Protein AF-A0A531KIU3-F1 (afdb_monomer_lite)

Secondary structure (DSSP, 8-state):
-HHHHHHHTT----HHHHHHHHHHHHHHHHHS-SSS---------TTPPPPHHHHHHHHHHHHHHHHHHHSTTT-HHHHHHHHHHHHHHHS--EEEEEE--STT-SEEEEEEPGGGEEEEE-TTS-EEEEEEEEEEEHHHHHHHH-GGGS-HHHHHHHH-TTTTT-EEEEEEEE--HHHHHHHHHT--

Structure (mmCIF, N/CA/C/O backbone):
data_AF-A0A531KIU3-F1
#
_entry.id   AF-A0A531KIU3-F1
#
loop_
_atom_site.group_PDB
_atom_site.id
_atom_site.type_symbol
_atom_site.label_atom_id
_atom_site.label_alt_id
_atom_site.label_comp_id
_atom_site.label_asym_id
_atom_site.label_entity_id
_atom_site.label_seq_id
_atom_site.pdbx_PDB_ins_code
_atom_site.Cartn_x
_atom_site.Cartn_y
_atom_site.Cartn_z
_atom_site.occupancy
_atom_site.B_iso_or_equiv
_atom_site.auth_seq_id
_atom_site.auth_comp_id
_atom_site.auth_asym_id
_atom_site.auth_atom_id
_atom_site.pdbx_PDB_model_num
ATOM 1 N N . ALA A 1 1 ? 24.129 6.762 -11.181 1.00 46.97 1 ALA A N 1
ATOM 2 C CA . ALA A 1 1 ? 24.799 7.768 -10.335 1.00 46.97 1 ALA A CA 1
ATOM 3 C C . ALA A 1 1 ? 24.564 9.183 -10.870 1.00 46.97 1 ALA A C 1
ATOM 5 O O . ALA A 1 1 ? 23.792 9.914 -10.263 1.00 46.97 1 ALA A O 1
ATOM 6 N N . GLU A 1 2 ? 25.053 9.518 -12.068 1.00 37.53 2 GLU A N 1
ATOM 7 C CA . GLU A 1 2 ? 24.966 10.875 -12.654 1.00 37.53 2 GLU A CA 1
ATOM 8 C C . GLU A 1 2 ? 23.548 11.482 -12.734 1.00 37.53 2 GLU A C 1
ATOM 10 O O . GLU A 1 2 ? 23.328 12.657 -12.443 1.00 37.53 2 GLU A O 1
ATOM 15 N N . ARG A 1 3 ? 22.537 10.680 -13.098 1.00 48.47 3 ARG A N 1
ATOM 16 C CA . ARG A 1 3 ? 21.142 11.154 -13.198 1.00 48.47 3 ARG A CA 1
ATOM 17 C C . ARG A 1 3 ? 20.497 11.425 -11.831 1.00 48.47 3 ARG A C 1
ATOM 19 O O . ARG A 1 3 ? 19.482 12.112 -11.763 1.00 48.47 3 ARG A O 1
ATOM 26 N N . GLN A 1 4 ? 21.055 10.858 -10.764 1.00 51.34 4 GLN A N 1
ATOM 27 C CA . GLN A 1 4 ? 20.557 10.970 -9.394 1.00 51.34 4 GLN A CA 1
ATOM 28 C C . GLN A 1 4 ? 21.201 12.173 -8.687 1.00 51.34 4 GLN A C 1
ATOM 30 O O . GLN A 1 4 ? 20.478 12.957 -8.078 1.00 51.34 4 GLN A O 1
ATOM 35 N N . GLU A 1 5 ? 22.504 12.403 -8.891 1.00 50.94 5 GLU A N 1
ATOM 36 C CA . GLU A 1 5 ? 23.216 13.620 -8.452 1.00 50.94 5 GLU A CA 1
ATOM 37 C C . GLU A 1 5 ? 22.601 14.901 -9.030 1.00 50.94 5 GLU A C 1
ATOM 39 O O . GLU A 1 5 ? 22.356 15.868 -8.307 1.00 50.94 5 GLU A O 1
ATOM 44 N N . ARG A 1 6 ? 22.229 14.895 -10.318 1.00 56.16 6 ARG A N 1
ATOM 45 C CA . ARG A 1 6 ? 21.605 16.064 -10.966 1.00 56.16 6 ARG A CA 1
ATOM 46 C C . ARG A 1 6 ? 20.215 16.423 -10.415 1.00 56.16 6 ARG A C 1
ATOM 48 O O . ARG A 1 6 ? 19.767 17.547 -10.626 1.00 56.16 6 ARG A O 1
ATOM 55 N N . ARG A 1 7 ? 19.517 15.508 -9.723 1.00 58.31 7 ARG A N 1
ATOM 56 C CA . ARG A 1 7 ? 18.159 15.755 -9.188 1.00 58.31 7 ARG A CA 1
ATOM 57 C C . ARG A 1 7 ? 18.161 16.599 -7.912 1.00 58.31 7 ARG A C 1
ATOM 59 O O . ARG A 1 7 ? 17.227 17.370 -7.719 1.00 58.31 7 ARG A O 1
ATOM 66 N N . GLY A 1 8 ? 19.186 16.468 -7.068 1.00 59.66 8 GLY A N 1
ATOM 67 C CA . GLY A 1 8 ? 19.329 17.266 -5.842 1.00 59.66 8 GLY A CA 1
ATOM 68 C C . GLY A 1 8 ? 19.968 18.635 -6.080 1.00 59.66 8 GLY A C 1
ATOM 69 O O . GLY A 1 8 ? 19.617 19.603 -5.414 1.00 59.66 8 GLY A O 1
ATOM 70 N N . ALA A 1 9 ? 20.839 18.738 -7.088 1.00 65.31 9 ALA A N 1
ATOM 71 C CA . ALA A 1 9 ? 21.640 19.932 -7.370 1.00 65.31 9 ALA A CA 1
ATOM 72 C C . ALA A 1 9 ? 20.837 21.195 -7.758 1.00 65.31 9 ALA A C 1
ATOM 74 O O . ALA A 1 9 ? 21.402 22.282 -7.812 1.00 65.31 9 ALA A O 1
ATOM 75 N N . ARG A 1 10 ? 19.532 21.071 -8.044 1.00 70.81 10 ARG A N 1
ATOM 76 C CA . ARG A 1 10 ? 18.642 22.191 -8.417 1.00 70.81 10 ARG A CA 1
ATOM 77 C C . ARG A 1 10 ? 17.567 22.506 -7.372 1.00 70.81 10 ARG A C 1
ATOM 79 O O . ARG A 1 10 ? 16.614 23.222 -7.669 1.00 70.81 10 ARG A O 1
ATOM 86 N N . VAL A 1 11 ? 17.679 21.962 -6.160 1.00 76.12 11 VAL A N 1
ATOM 87 C CA . VAL A 1 11 ? 16.769 22.301 -5.058 1.00 76.12 11 VAL A CA 1
ATOM 88 C C . VAL A 1 11 ? 17.351 23.489 -4.296 1.00 76.12 11 VAL A C 1
ATOM 90 O O . VAL A 1 11 ? 18.157 23.321 -3.390 1.00 76.12 11 VAL A O 1
ATOM 93 N N . TYR A 1 12 ? 16.946 24.700 -4.679 1.00 81.00 12 TYR A N 1
ATOM 94 C CA . TYR A 1 12 ? 17.440 25.943 -4.067 1.00 81.00 12 TYR A CA 1
ATOM 95 C C . TYR A 1 12 ? 16.709 26.320 -2.767 1.00 81.00 12 TYR A C 1
ATOM 97 O O . TYR A 1 12 ? 17.237 27.077 -1.959 1.00 81.00 12 TYR A O 1
ATOM 105 N N . ALA A 1 13 ? 15.506 25.781 -2.543 1.00 82.25 13 ALA A N 1
ATOM 106 C CA . ALA A 1 13 ? 14.722 25.988 -1.328 1.00 82.25 13 ALA A CA 1
ATOM 107 C C 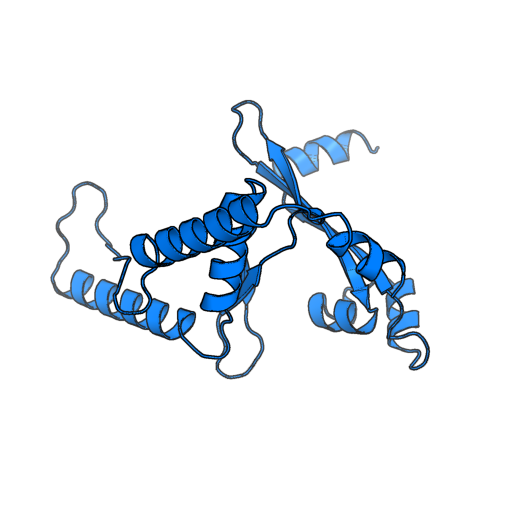. ALA A 1 13 ? 14.024 24.688 -0.909 1.00 82.25 13 ALA A C 1
ATOM 109 O O . ALA A 1 13 ? 13.452 23.982 -1.740 1.00 82.25 13 ALA A O 1
ATOM 110 N N . ASN A 1 14 ? 14.046 24.383 0.392 1.00 87.31 14 ASN A N 1
ATOM 111 C CA . ASN A 1 14 ? 13.491 23.137 0.934 1.00 87.31 14 ASN A CA 1
ATOM 112 C C . ASN A 1 14 ? 12.137 23.317 1.647 1.00 87.31 14 ASN A C 1
ATOM 114 O O . ASN A 1 14 ? 11.536 22.340 2.090 1.00 87.31 14 ASN A O 1
ATOM 118 N N . THR A 1 15 ? 11.632 24.550 1.751 1.00 90.25 15 THR A N 1
ATOM 119 C CA . THR A 1 15 ? 10.414 24.888 2.508 1.00 90.25 15 THR A CA 1
ATOM 120 C C . THR A 1 15 ? 9.206 24.061 2.072 1.00 90.25 15 THR A C 1
ATOM 122 O O . THR A 1 15 ? 8.488 23.539 2.920 1.00 90.25 15 THR A O 1
ATOM 125 N N . ILE A 1 16 ? 9.021 23.873 0.761 1.00 87.62 16 ILE A N 1
ATOM 126 C CA . ILE A 1 16 ? 7.892 23.112 0.202 1.00 87.62 16 ILE A CA 1
ATOM 127 C C . ILE A 1 16 ? 7.979 21.630 0.583 1.00 87.62 16 ILE A C 1
ATOM 129 O O . ILE A 1 16 ? 6.982 21.047 0.998 1.00 87.62 16 ILE A O 1
ATOM 133 N N . ASN A 1 17 ? 9.165 21.016 0.501 1.00 87.50 17 ASN A N 1
ATOM 134 C CA . ASN A 1 17 ? 9.330 19.613 0.892 1.00 87.50 17 ASN A CA 1
ATOM 135 C C . ASN A 1 17 ? 9.089 19.430 2.396 1.00 87.50 17 ASN A C 1
ATOM 137 O O . ASN A 1 17 ? 8.420 18.483 2.802 1.00 87.50 17 ASN A O 1
ATOM 141 N N . SER A 1 18 ? 9.598 20.349 3.222 1.00 91.19 18 SER A N 1
ATOM 142 C CA . SER A 1 18 ? 9.370 20.331 4.669 1.00 91.19 18 SER A CA 1
ATOM 143 C C . SER A 1 18 ? 7.889 2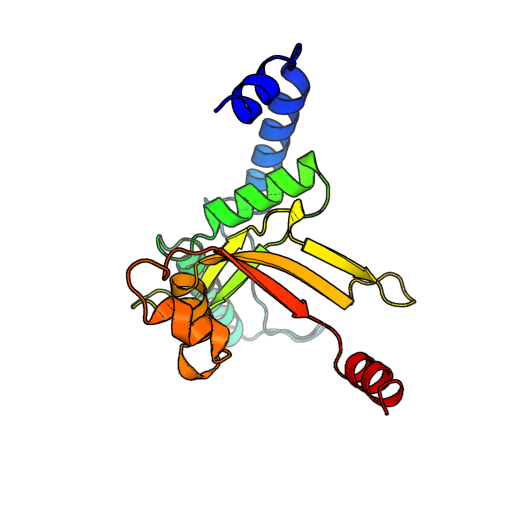0.496 5.014 1.00 91.19 18 SER A C 1
ATOM 145 O O . SER A 1 18 ? 7.378 19.761 5.857 1.00 91.19 18 SER A O 1
ATOM 147 N N . ALA A 1 19 ? 7.185 21.416 4.350 1.00 93.88 19 ALA A N 1
ATOM 148 C CA . ALA A 1 19 ? 5.749 21.615 4.532 1.00 93.88 19 ALA A CA 1
ATOM 149 C C . ALA A 1 19 ? 4.946 20.377 4.104 1.00 93.88 19 ALA A C 1
ATOM 151 O O . ALA A 1 19 ? 4.092 19.922 4.858 1.00 93.88 19 ALA A O 1
ATOM 152 N N . ALA A 1 20 ? 5.269 19.782 2.951 1.00 92.38 20 ALA A N 1
ATOM 153 C CA . ALA A 1 20 ? 4.616 18.568 2.463 1.00 92.38 20 ALA A CA 1
ATOM 154 C C . ALA A 1 20 ? 4.805 17.379 3.420 1.00 92.38 20 ALA A C 1
ATOM 156 O O . ALA A 1 20 ? 3.848 16.671 3.721 1.00 92.38 20 ALA A O 1
ATOM 157 N N . ASN A 1 21 ? 6.018 17.185 3.949 1.00 92.50 21 ASN A N 1
ATOM 158 C CA . ASN A 1 21 ? 6.289 16.125 4.923 1.00 92.50 21 ASN A CA 1
ATOM 159 C C . ASN A 1 21 ? 5.526 16.343 6.237 1.00 92.50 21 ASN A C 1
ATOM 161 O O . ASN A 1 21 ? 4.972 15.391 6.781 1.00 92.50 21 ASN A O 1
ATOM 165 N N . ARG A 1 22 ? 5.460 17.588 6.729 1.00 94.75 22 ARG A N 1
ATOM 166 C CA . ARG A 1 22 ? 4.683 17.937 7.930 1.00 94.75 22 ARG A CA 1
ATOM 167 C C . ARG A 1 22 ? 3.188 17.724 7.721 1.00 94.75 22 ARG A C 1
ATOM 169 O O . ARG A 1 22 ? 2.543 17.163 8.596 1.00 94.75 22 ARG A O 1
ATOM 176 N N . LEU A 1 23 ? 2.654 18.123 6.567 1.00 95.38 23 LEU A N 1
ATOM 177 C CA . LEU A 1 23 ? 1.248 17.908 6.235 1.00 95.38 23 LEU A CA 1
ATOM 178 C C . LEU A 1 23 ? 0.922 16.413 6.150 1.00 95.38 23 LEU A C 1
ATOM 180 O O . LEU A 1 23 ? -0.061 15.980 6.737 1.00 95.38 23 LEU A O 1
ATOM 184 N N . ALA A 1 24 ? 1.763 15.614 5.486 1.00 94.75 24 ALA A N 1
ATOM 185 C CA . ALA A 1 24 ? 1.566 14.167 5.403 1.00 94.75 24 ALA A CA 1
ATOM 186 C C . ALA A 1 24 ? 1.588 13.492 6.788 1.00 94.75 24 ALA A C 1
ATOM 188 O O . ALA A 1 24 ? 0.734 12.654 7.060 1.00 94.75 24 ALA A O 1
ATOM 189 N N . ALA A 1 25 ? 2.513 13.889 7.669 1.00 93.50 25 ALA A N 1
ATOM 190 C CA . ALA A 1 25 ? 2.564 13.396 9.048 1.00 93.50 25 ALA A CA 1
ATOM 191 C C . ALA A 1 25 ? 1.336 13.833 9.868 1.00 93.50 25 ALA A C 1
ATOM 193 O O . ALA A 1 25 ? 0.779 13.038 10.621 1.00 93.50 25 ALA A O 1
ATOM 194 N N . GLY A 1 26 ? 0.872 15.073 9.682 1.00 95.06 26 GLY A N 1
ATOM 195 C CA . GLY A 1 26 ? -0.362 15.565 10.296 1.00 95.06 26 GLY A CA 1
ATOM 196 C C . GLY A 1 26 ? -1.586 14.756 9.859 1.00 95.06 26 GLY A C 1
ATOM 197 O O . GLY A 1 26 ? -2.353 14.305 10.703 1.00 95.06 26 GLY A O 1
ATOM 198 N N . LEU A 1 27 ? -1.732 14.497 8.555 1.00 94.56 27 LEU A N 1
ATOM 199 C CA . LEU A 1 27 ? -2.814 13.664 8.018 1.00 94.56 27 LEU A CA 1
ATOM 200 C C . LEU A 1 27 ? -2.779 12.238 8.572 1.00 94.56 27 LEU A C 1
ATOM 202 O O . LEU A 1 27 ? -3.827 11.706 8.924 1.00 94.56 27 LEU A O 1
ATOM 206 N N . GLU A 1 28 ? -1.596 11.630 8.680 1.00 93.00 28 GLU A N 1
ATOM 207 C CA . GLU A 1 28 ? -1.449 10.309 9.298 1.00 93.00 28 GLU A CA 1
ATOM 208 C C . GLU A 1 28 ? -1.953 10.322 10.743 1.00 93.00 28 GLU A C 1
ATOM 210 O O . GLU A 1 28 ? -2.791 9.498 11.097 1.00 93.00 28 GLU A O 1
ATOM 215 N N . SER A 1 29 ? -1.511 11.296 11.546 1.00 93.06 29 SER A N 1
ATOM 216 C CA . SER A 1 29 ? -1.910 11.398 12.954 1.00 93.06 29 SER A CA 1
ATOM 217 C C . SER A 1 29 ? -3.409 11.633 13.159 1.00 93.06 29 SER A C 1
ATOM 219 O O . SER A 1 29 ? -3.945 11.229 14.182 1.00 93.06 29 SER A O 1
ATOM 221 N N . LEU A 1 30 ? -4.084 12.266 12.193 1.00 93.12 30 LEU A N 1
ATOM 222 C CA . LEU A 1 30 ? -5.508 12.593 12.282 1.00 93.12 30 LEU A CA 1
ATOM 223 C C . LEU A 1 30 ? -6.417 11.488 11.738 1.00 93.12 30 LEU A C 1
ATOM 225 O O . LEU A 1 30 ? -7.488 11.259 12.285 1.00 93.12 30 LEU A O 1
ATOM 229 N N . ILE A 1 31 ? -6.028 10.839 10.638 1.00 91.38 31 ILE A N 1
ATOM 230 C CA . ILE A 1 31 ? -6.899 9.896 9.919 1.00 91.38 31 ILE A CA 1
ATOM 231 C C . ILE A 1 31 ? -6.617 8.455 10.350 1.00 91.38 31 ILE A C 1
ATOM 233 O O . ILE A 1 31 ? -7.532 7.642 10.436 1.00 91.38 31 ILE A O 1
ATOM 237 N N . ILE A 1 32 ? -5.344 8.120 10.576 1.00 92.81 32 ILE A N 1
ATOM 238 C CA . ILE A 1 32 ? -4.887 6.747 10.822 1.00 92.81 32 ILE A CA 1
ATOM 239 C C . ILE A 1 32 ? -3.883 6.754 11.993 1.00 92.81 32 ILE A C 1
ATOM 241 O O . ILE A 1 32 ? -2.736 6.326 11.824 1.00 92.81 32 ILE A O 1
ATOM 245 N N . PRO A 1 33 ? -4.270 7.271 13.181 1.00 91.56 33 PRO A N 1
ATOM 246 C CA . PRO A 1 33 ? -3.406 7.250 14.353 1.00 91.56 33 PRO A CA 1
ATOM 247 C C . PRO A 1 33 ? -3.020 5.811 14.710 1.00 91.56 33 PRO A C 1
ATOM 249 O O . PRO A 1 33 ? -3.843 4.896 14.697 1.00 91.56 33 PRO A O 1
ATOM 252 N N . GLN A 1 34 ? -1.749 5.602 15.052 1.00 87.25 34 GLN A N 1
ATOM 253 C CA . GLN A 1 34 ? -1.247 4.272 15.418 1.00 87.25 34 GLN A CA 1
ATOM 254 C C . GLN A 1 34 ? -1.578 3.896 16.870 1.00 87.25 34 GLN A C 1
ATOM 256 O O . GLN A 1 34 ? -1.561 2.719 17.216 1.00 87.25 34 GLN A O 1
ATOM 261 N N . SER A 1 35 ? -1.875 4.885 17.718 1.00 87.06 35 SER A N 1
ATOM 262 C CA . SER A 1 35 ? -2.190 4.703 19.139 1.00 87.06 35 SER A CA 1
ATOM 263 C C . SER A 1 35 ? -3.644 4.318 19.409 1.00 87.06 35 SER A C 1
ATOM 265 O O . SER A 1 35 ? -3.954 3.888 20.516 1.00 87.06 35 SER A O 1
ATOM 267 N N . GLU A 1 36 ? -4.538 4.485 18.433 1.00 90.75 36 GLU A N 1
ATOM 268 C CA . GLU A 1 36 ? -5.985 4.387 18.632 1.00 90.75 36 GLU A CA 1
ATOM 269 C C . GLU A 1 36 ? -6.668 3.566 17.534 1.00 90.75 36 GLU A C 1
ATOM 271 O O . GLU A 1 36 ? -6.162 3.404 16.418 1.00 90.75 36 GLU A O 1
ATOM 276 N N . LYS A 1 37 ? -7.862 3.052 17.852 1.00 92.88 37 LYS A N 1
ATOM 277 C CA . LYS A 1 37 ? -8.717 2.360 16.885 1.00 92.88 37 LYS A CA 1
ATOM 278 C C . LYS A 1 37 ? -9.552 3.392 16.127 1.00 92.88 37 LYS A C 1
ATOM 280 O O . LYS A 1 37 ? -10.574 3.855 16.612 1.00 92.88 37 LYS A O 1
ATOM 285 N N . TRP A 1 38 ? -9.099 3.743 14.929 1.00 92.88 38 TRP A N 1
ATOM 286 C CA . TRP A 1 38 ? -9.677 4.785 14.070 1.00 92.88 38 TRP A CA 1
ATOM 287 C C . TRP A 1 38 ? -10.861 4.341 13.192 1.00 92.88 38 TRP A C 1
ATOM 289 O O . TRP A 1 38 ? -11.407 5.151 12.447 1.00 92.88 38 TRP A O 1
ATOM 299 N N . HIS A 1 39 ? -11.274 3.071 13.248 1.00 93.75 39 HIS A N 1
ATOM 300 C CA . HIS A 1 39 ? -12.497 2.596 12.590 1.00 93.75 39 HIS A CA 1
ATOM 301 C C . HIS A 1 39 ? -13.272 1.637 13.492 1.00 93.75 39 HIS A C 1
ATOM 303 O O . HIS A 1 39 ? -12.693 0.983 14.364 1.00 93.75 39 HIS A O 1
ATOM 309 N N . GLY A 1 40 ? -14.582 1.573 13.264 1.00 92.31 40 GLY A N 1
ATOM 310 C CA . GLY A 1 40 ? -15.499 0.613 13.866 1.00 92.31 40 GLY A CA 1
ATOM 311 C C . GLY A 1 40 ? -16.212 -0.192 12.785 1.00 92.31 40 GLY A C 1
ATOM 312 O O . GLY A 1 40 ? -16.252 0.212 11.621 1.00 92.31 40 GLY A O 1
ATOM 313 N N . LEU A 1 41 ? -16.758 -1.334 13.183 1.00 92.19 41 LEU A N 1
ATOM 314 C CA . LEU A 1 41 ? -17.625 -2.157 12.350 1.00 92.19 41 LEU A CA 1
ATOM 315 C C . LEU A 1 41 ? -19.013 -2.160 12.977 1.00 92.19 41 LEU A C 1
ATOM 317 O O . LEU A 1 41 ? -19.131 -2.088 14.196 1.00 92.19 41 LEU A O 1
ATOM 321 N N . SER A 1 42 ? -20.032 -2.234 12.135 1.00 89.25 42 SER A N 1
ATOM 322 C CA . SER A 1 42 ? -21.418 -2.403 12.550 1.00 89.25 42 SER A CA 1
ATOM 323 C C . SER A 1 42 ? -22.069 -3.389 11.589 1.00 89.25 42 SER A C 1
ATOM 325 O O . SER A 1 42 ? -21.795 -3.382 10.384 1.00 89.25 42 SER A O 1
ATOM 327 N N . THR A 1 43 ? -22.859 -4.282 12.157 1.00 84.50 43 THR A N 1
ATOM 328 C CA . THR A 1 43 ? -23.736 -5.233 11.479 1.00 84.50 43 THR A CA 1
ATOM 329 C C . THR A 1 43 ? -25.100 -4.625 11.160 1.00 84.50 43 THR A C 1
ATOM 331 O O . THR A 1 43 ? -25.803 -5.153 10.299 1.00 84.50 43 THR A O 1
ATOM 334 N N . ALA A 1 44 ? -25.443 -3.489 11.778 1.00 78.19 44 ALA A N 1
ATOM 335 C CA . ALA A 1 44 ? -26.692 -2.795 11.518 1.00 78.19 44 ALA A CA 1
ATOM 336 C C . ALA A 1 44 ? -26.799 -2.353 10.054 1.00 78.19 44 ALA A C 1
ATOM 338 O O . ALA A 1 44 ? -25.948 -1.633 9.515 1.00 78.19 44 ALA A O 1
ATOM 339 N N . ALA A 1 45 ? -27.916 -2.710 9.421 1.00 76.56 45 ALA A N 1
ATOM 340 C CA . ALA A 1 45 ? -28.433 -1.918 8.318 1.00 76.56 45 ALA A CA 1
ATOM 341 C C . ALA A 1 45 ? -28.940 -0.568 8.860 1.00 76.56 45 ALA A C 1
ATOM 343 O O . ALA A 1 45 ? -29.122 -0.400 10.060 1.00 76.56 45 ALA A O 1
ATOM 344 N N . VAL A 1 46 ? -29.190 0.403 7.975 1.00 62.47 46 VAL A N 1
ATOM 345 C CA . VAL A 1 46 ? -29.438 1.828 8.298 1.00 62.47 46 VAL A CA 1
ATOM 346 C C . VAL A 1 46 ? -30.449 2.089 9.441 1.00 62.47 46 VAL A C 1
ATOM 348 O O . VAL A 1 46 ? -30.388 3.166 10.024 1.00 62.47 46 VAL A O 1
ATOM 351 N N . ASN A 1 47 ? -31.336 1.144 9.787 1.00 63.59 47 ASN A N 1
ATOM 352 C CA . ASN A 1 47 ? -32.380 1.310 10.806 1.00 63.59 47 ASN A CA 1
ATOM 353 C C . ASN A 1 47 ? -32.548 0.131 11.794 1.00 63.59 47 ASN A C 1
ATOM 355 O O . ASN A 1 47 ? -33.581 0.080 12.460 1.00 63.59 47 ASN A O 1
ATOM 359 N N . ASP A 1 48 ? -31.595 -0.800 11.891 1.00 82.50 48 ASP A N 1
ATOM 360 C CA . ASP A 1 48 ? -31.713 -1.945 12.811 1.00 82.50 48 ASP A CA 1
ATOM 361 C C . ASP A 1 48 ? -30.910 -1.711 14.100 1.00 82.50 48 ASP A C 1
ATOM 363 O O . ASP A 1 48 ? -29.790 -1.198 14.065 1.00 82.50 48 ASP A O 1
ATOM 367 N N . GLU A 1 49 ? -31.484 -2.074 15.252 1.00 84.31 49 GLU A N 1
ATOM 368 C CA . GLU A 1 49 ? -30.754 -2.085 16.523 1.00 84.31 49 GLU A CA 1
ATOM 369 C C . GLU A 1 49 ? -29.889 -3.345 16.616 1.00 84.31 49 GLU A C 1
ATOM 371 O O . GLU A 1 49 ? -30.394 -4.459 16.497 1.00 84.31 49 GLU A O 1
ATOM 376 N N . GLU A 1 50 ? -28.589 -3.169 16.864 1.00 86.12 50 GLU A N 1
ATOM 377 C CA . GLU A 1 50 ? -27.676 -4.297 17.068 1.00 86.12 50 GLU A CA 1
ATOM 378 C C . GLU A 1 50 ? -27.884 -4.915 18.449 1.00 86.12 50 GLU A C 1
ATOM 380 O O . GLU A 1 50 ? -27.885 -4.221 19.479 1.00 86.12 50 GLU A O 1
ATOM 385 N N . THR A 1 51 ? -27.978 -6.240 18.465 1.00 90.38 51 THR A N 1
ATOM 386 C CA . THR A 1 51 ? -27.890 -7.036 19.686 1.00 90.38 51 THR A CA 1
ATOM 387 C C . THR A 1 51 ? -26.504 -6.899 20.319 1.00 90.38 51 THR A C 1
ATOM 389 O O . THR A 1 51 ? -25.527 -6.493 19.683 1.00 90.38 51 THR A O 1
ATOM 392 N N . ASP A 1 52 ? -26.391 -7.236 21.602 1.00 92.00 52 ASP A N 1
ATOM 393 C CA . ASP A 1 52 ? -25.101 -7.163 22.295 1.00 92.00 52 ASP A CA 1
ATOM 394 C C . ASP A 1 52 ? -24.091 -8.185 21.746 1.00 92.00 52 ASP A C 1
ATOM 396 O O . ASP A 1 52 ? -22.906 -7.872 21.638 1.00 92.00 52 ASP A O 1
ATOM 400 N N . GLU A 1 53 ? -24.562 -9.356 21.304 1.00 92.31 53 GLU A N 1
ATOM 401 C CA . GLU A 1 53 ? -23.731 -10.382 20.656 1.00 92.31 53 GLU A CA 1
ATOM 402 C C . GLU A 1 53 ? -23.130 -9.880 19.331 1.00 92.31 53 GLU A C 1
ATOM 404 O O . GLU A 1 53 ? -21.952 -10.103 19.044 1.00 92.31 53 GLU A O 1
ATOM 409 N N . GLU A 1 54 ? -23.915 -9.156 18.528 1.00 91.19 54 GLU A N 1
ATOM 410 C CA . GLU A 1 54 ? -23.457 -8.567 17.265 1.00 91.19 54 GLU A CA 1
ATOM 411 C C . GLU A 1 54 ? -22.400 -7.479 17.481 1.00 91.19 54 GLU A C 1
ATOM 413 O O . GLU A 1 54 ? -21.390 -7.444 16.769 1.00 91.19 54 GLU A O 1
ATOM 418 N N . LYS A 1 55 ? -22.589 -6.627 18.496 1.00 91.75 55 LYS A N 1
ATOM 419 C CA . LYS A 1 55 ? -21.604 -5.602 18.874 1.00 91.75 55 LYS A CA 1
ATOM 420 C C . LYS A 1 55 ? -20.296 -6.236 19.326 1.00 91.75 55 LYS A C 1
ATOM 422 O O . LYS A 1 55 ? -19.233 -5.833 18.856 1.00 91.75 55 LYS A O 1
ATOM 427 N N . GLU A 1 56 ? -20.361 -7.244 20.196 1.00 93.88 56 GLU A N 1
ATOM 428 C CA . GLU A 1 56 ? -19.172 -7.950 20.682 1.00 93.88 56 GLU A CA 1
ATOM 429 C C . GLU A 1 56 ? -18.403 -8.596 19.522 1.00 93.88 56 GLU A C 1
ATOM 431 O O . GLU A 1 56 ? -17.179 -8.457 19.415 1.00 93.88 56 GLU A O 1
ATOM 436 N N . TRP A 1 57 ? -19.117 -9.228 18.588 1.00 94.00 57 TRP A N 1
ATOM 437 C CA . TRP A 1 57 ? -18.511 -9.782 17.383 1.00 94.00 57 TRP A CA 1
ATOM 438 C C . TRP A 1 57 ? -17.847 -8.705 16.511 1.00 94.00 57 TRP A C 1
ATOM 440 O O . TRP A 1 57 ? -16.710 -8.884 16.060 1.00 94.00 57 TRP A O 1
ATOM 450 N N . ALA A 1 58 ? -18.518 -7.571 16.289 1.00 93.50 58 ALA A N 1
ATOM 451 C CA . ALA A 1 58 ? -17.988 -6.470 15.491 1.00 93.50 58 ALA A CA 1
ATOM 452 C C . ALA A 1 58 ? -16.722 -5.861 16.120 1.00 93.50 58 ALA A C 1
ATOM 454 O O . ALA A 1 58 ? -15.756 -5.550 15.412 1.00 93.50 58 ALA A O 1
ATOM 455 N N . GLU A 1 59 ? -16.682 -5.746 17.449 1.00 94.88 59 GLU A N 1
ATOM 456 C CA . GLU A 1 59 ? -15.504 -5.305 18.194 1.00 94.88 59 GLU A CA 1
ATOM 457 C C . GLU A 1 59 ? -14.347 -6.302 18.101 1.00 94.88 59 GLU A C 1
ATOM 459 O O . GLU A 1 59 ? -13.213 -5.892 17.829 1.00 94.88 59 GLU A O 1
ATOM 464 N N . ALA A 1 60 ? -14.622 -7.598 18.261 1.00 95.50 60 ALA A N 1
ATOM 465 C CA . ALA A 1 60 ? -13.620 -8.650 18.119 1.00 95.50 60 ALA A CA 1
ATOM 466 C C . ALA A 1 60 ? -13.029 -8.674 16.698 1.00 95.50 60 ALA A C 1
ATOM 468 O O . ALA A 1 60 ? -11.808 -8.755 16.519 1.00 95.50 60 ALA A O 1
ATOM 469 N N . LEU A 1 61 ? -13.875 -8.531 15.673 1.00 94.81 61 LEU A N 1
ATOM 470 C CA . LEU A 1 61 ? -13.438 -8.468 14.281 1.00 94.81 61 LEU A CA 1
ATOM 471 C C . LEU A 1 61 ? -12.619 -7.204 14.000 1.00 94.81 61 LEU A C 1
ATOM 473 O O . LEU A 1 61 ? -11.565 -7.284 13.364 1.00 94.81 61 LEU A O 1
ATOM 477 N N . ARG A 1 62 ? -13.053 -6.037 14.490 1.00 95.31 62 ARG A N 1
ATOM 478 C CA . ARG A 1 62 ? -12.280 -4.789 14.404 1.00 95.31 62 ARG A CA 1
ATOM 479 C C . ARG A 1 62 ? -10.883 -5.006 14.981 1.00 95.31 62 ARG A C 1
ATOM 481 O O . ARG A 1 62 ? -9.896 -4.694 14.313 1.00 95.31 62 ARG A O 1
ATOM 488 N N . ASP A 1 63 ? -10.791 -5.569 16.179 1.00 95.00 63 ASP A N 1
ATOM 489 C CA . ASP A 1 63 ? -9.531 -5.783 16.892 1.00 95.00 63 ASP A CA 1
ATOM 490 C C . ASP A 1 63 ? -8.601 -6.730 16.136 1.00 95.00 63 ASP A C 1
ATOM 492 O O . ASP A 1 63 ? -7.411 -6.441 15.983 1.00 95.00 63 ASP A O 1
ATOM 496 N N . PHE A 1 64 ? -9.156 -7.793 15.555 1.00 93.31 64 PHE A N 1
ATOM 497 C CA . PHE A 1 64 ? -8.433 -8.679 14.652 1.00 93.31 64 PHE A CA 1
ATOM 498 C C . PHE A 1 64 ? -7.897 -7.942 13.415 1.00 93.31 64 PHE A C 1
ATOM 500 O O . PHE A 1 64 ? -6.723 -8.078 13.065 1.00 93.31 64 PHE A O 1
ATOM 507 N N . LEU A 1 65 ? -8.710 -7.100 12.769 1.00 92.81 65 LEU A N 1
ATOM 508 C CA . LEU A 1 65 ? -8.272 -6.311 11.615 1.00 92.81 65 LEU A CA 1
ATOM 509 C C . LEU A 1 65 ? -7.175 -5.295 11.977 1.00 92.81 65 LEU A C 1
ATOM 511 O O . LEU A 1 65 ? -6.302 -5.013 11.151 1.00 92.81 65 LEU A O 1
ATOM 515 N N . PHE A 1 66 ? -7.211 -4.720 13.181 1.00 94.00 66 PHE A N 1
ATOM 516 C CA . PHE A 1 66 ? -6.134 -3.874 13.701 1.00 94.00 66 PHE A CA 1
ATOM 517 C C . PHE A 1 66 ? -4.861 -4.690 13.940 1.00 94.00 66 PHE A C 1
ATOM 519 O O . PHE A 1 66 ? -3.801 -4.305 13.447 1.00 94.00 66 PHE A O 1
ATOM 526 N N . ALA A 1 67 ? -4.963 -5.846 14.600 1.00 91.62 67 ALA A N 1
ATOM 527 C CA . ALA A 1 67 ? -3.830 -6.742 14.820 1.00 91.62 67 ALA A CA 1
ATOM 528 C C . ALA A 1 67 ? -3.171 -7.165 13.496 1.00 91.62 67 ALA A C 1
ATOM 530 O O . ALA A 1 67 ? -1.946 -7.158 13.380 1.00 91.62 67 ALA A O 1
ATOM 531 N N . LEU A 1 68 ? -3.971 -7.443 12.461 1.00 90.19 68 LEU A N 1
ATOM 532 C CA . LEU A 1 68 ? -3.465 -7.740 11.123 1.00 90.19 68 LEU A CA 1
ATOM 533 C C . LEU A 1 68 ? -2.715 -6.560 10.506 1.00 90.19 68 LEU A C 1
ATOM 535 O O . LEU A 1 68 ? -1.570 -6.728 10.084 1.00 90.19 68 LEU A O 1
ATOM 539 N N . ARG A 1 69 ? -3.323 -5.369 10.465 1.00 91.25 69 ARG A N 1
ATOM 540 C CA . ARG A 1 69 ? -2.703 -4.171 9.872 1.00 91.25 69 ARG A CA 1
ATOM 541 C C . ARG A 1 69 ? -1.435 -3.742 10.601 1.00 91.25 69 ARG A C 1
ATOM 543 O O . ARG A 1 69 ? -0.493 -3.300 9.963 1.00 91.25 69 ARG A O 1
ATOM 550 N N . TYR A 1 70 ? -1.380 -3.871 11.918 1.00 91.12 70 TYR A N 1
ATOM 551 C CA . TYR A 1 70 ? -0.204 -3.466 12.689 1.00 91.12 70 TYR A CA 1
ATOM 552 C C . TYR A 1 70 ? 0.791 -4.609 12.925 1.00 91.12 70 TYR A C 1
ATOM 554 O O . TYR A 1 70 ? 1.831 -4.403 13.547 1.00 91.12 70 TYR A O 1
ATOM 562 N N . SER A 1 71 ? 0.535 -5.797 12.366 1.00 89.06 71 SER A N 1
ATOM 563 C CA . SER A 1 71 ? 1.520 -6.876 12.340 1.00 89.06 71 SER A CA 1
ATOM 564 C C . SER A 1 71 ? 2.756 -6.474 11.529 1.00 89.06 71 SER A C 1
ATOM 566 O O . SER A 1 71 ? 2.655 -5.817 10.486 1.00 89.06 71 SER A O 1
ATOM 568 N N . ALA A 1 72 ? 3.929 -6.931 11.973 1.00 84.56 72 ALA A N 1
ATOM 569 C CA . ALA A 1 72 ? 5.211 -6.616 11.342 1.00 84.56 72 ALA A CA 1
ATOM 570 C C . ALA A 1 72 ? 5.284 -7.027 9.858 1.00 84.56 72 ALA A C 1
ATOM 572 O O . ALA A 1 72 ? 5.998 -6.406 9.073 1.00 84.56 72 ALA A O 1
ATOM 573 N N . ASN A 1 73 ? 4.516 -8.044 9.458 1.00 84.56 73 ASN A N 1
ATOM 574 C CA . ASN A 1 73 ? 4.582 -8.620 8.117 1.00 84.56 73 ASN A CA 1
ATOM 575 C C . ASN A 1 73 ? 3.572 -8.014 7.132 1.00 84.56 73 ASN A C 1
ATOM 577 O O . ASN A 1 73 ? 3.718 -8.196 5.922 1.00 84.56 73 ASN A O 1
ATOM 581 N N . SER A 1 74 ? 2.563 -7.282 7.615 1.00 88.19 74 SER A N 1
ATOM 582 C CA . SER A 1 74 ? 1.520 -6.725 6.745 1.00 88.19 74 SER A CA 1
ATOM 583 C C . SER A 1 74 ? 1.996 -5.538 5.911 1.00 88.19 74 SER A C 1
ATOM 585 O O . SER A 1 74 ? 1.423 -5.261 4.864 1.00 88.19 74 SER A O 1
ATOM 587 N N . ASN A 1 75 ? 3.038 -4.823 6.349 1.00 92.69 75 ASN A N 1
ATOM 588 C CA . ASN A 1 75 ? 3.554 -3.627 5.680 1.00 92.69 75 ASN A CA 1
ATOM 589 C C . ASN A 1 75 ? 2.519 -2.477 5.543 1.00 92.69 75 ASN A C 1
ATOM 591 O O . ASN A 1 75 ? 2.687 -1.592 4.703 1.00 92.69 75 ASN A O 1
ATOM 595 N N . PHE A 1 76 ? 1.461 -2.453 6.368 1.00 93.56 76 PHE A N 1
ATOM 596 C CA . PHE A 1 76 ? 0.406 -1.428 6.304 1.00 93.56 76 PHE A CA 1
ATOM 597 C C . PHE A 1 76 ? 0.932 -0.015 6.575 1.00 93.56 76 PHE A C 1
ATOM 599 O O . PHE A 1 76 ? 0.771 0.868 5.737 1.00 93.56 76 PHE A O 1
ATOM 606 N N . VAL A 1 77 ? 1.599 0.196 7.716 1.00 93.06 77 VAL A N 1
ATOM 607 C CA . VAL A 1 77 ? 2.110 1.513 8.141 1.00 93.06 77 VAL A CA 1
ATOM 608 C C . VAL A 1 77 ? 2.988 2.169 7.063 1.00 93.06 77 VAL A C 1
ATOM 610 O O . VAL A 1 77 ? 2.628 3.245 6.578 1.00 93.06 77 VAL A O 1
ATOM 613 N N . PRO A 1 78 ? 4.088 1.546 6.595 1.00 93.75 78 PRO A N 1
ATOM 614 C CA . PRO A 1 78 ? 4.941 2.169 5.583 1.00 93.75 78 PRO A CA 1
ATOM 615 C C . PRO A 1 78 ? 4.231 2.373 4.233 1.00 93.75 78 PRO A C 1
ATOM 617 O O . PRO A 1 78 ? 4.498 3.369 3.553 1.00 93.75 78 PRO A O 1
ATOM 620 N N . ALA A 1 79 ? 3.319 1.476 3.835 1.00 95.12 79 ALA A N 1
ATOM 621 C CA . ALA A 1 79 ? 2.558 1.615 2.592 1.00 95.12 79 ALA A CA 1
ATOM 622 C C . ALA A 1 79 ? 1.580 2.799 2.650 1.00 95.12 79 ALA A C 1
ATOM 624 O O . ALA A 1 79 ? 1.539 3.617 1.727 1.00 95.12 79 ALA A O 1
ATOM 625 N N . THR A 1 80 ? 0.840 2.935 3.746 1.00 94.69 80 THR A N 1
ATOM 626 C CA . THR A 1 80 ? -0.110 4.027 3.969 1.00 94.69 80 THR A CA 1
ATOM 627 C C . THR A 1 80 ? 0.604 5.371 4.088 1.00 94.69 80 THR A C 1
ATOM 629 O O . THR A 1 80 ? 0.217 6.328 3.420 1.00 94.69 80 THR A O 1
ATOM 632 N N . GLN A 1 81 ? 1.719 5.440 4.821 1.00 94.19 81 GLN A N 1
ATOM 633 C CA . GLN A 1 81 ? 2.554 6.643 4.892 1.00 94.19 81 GLN A CA 1
ATOM 634 C C . GLN A 1 81 ? 3.078 7.076 3.516 1.00 94.19 81 GLN A C 1
ATOM 636 O O . GLN A 1 81 ? 3.102 8.266 3.191 1.00 94.19 81 GLN A O 1
ATOM 641 N N . ALA A 1 82 ? 3.499 6.123 2.678 1.00 94.38 82 ALA A N 1
ATOM 642 C CA . ALA A 1 82 ? 3.898 6.418 1.305 1.00 94.38 82 ALA A CA 1
ATOM 643 C C . ALA A 1 82 ? 2.725 6.951 0.471 1.00 94.38 82 ALA A C 1
ATOM 645 O O . ALA A 1 82 ? 2.902 7.914 -0.277 1.00 94.38 82 ALA A O 1
ATOM 646 N N . CYS A 1 83 ? 1.528 6.387 0.644 1.00 95.88 83 CYS A N 1
ATOM 647 C CA . CYS A 1 83 ? 0.323 6.870 -0.020 1.00 95.88 83 CYS A CA 1
ATOM 648 C C . CYS A 1 83 ? -0.037 8.295 0.413 1.00 95.88 83 CYS A C 1
ATOM 650 O O . CYS A 1 83 ? -0.214 9.145 -0.452 1.00 95.88 83 CYS A O 1
ATOM 652 N N . LEU A 1 84 ? -0.050 8.602 1.712 1.00 95.31 84 LEU A N 1
ATOM 653 C CA . LEU A 1 84 ? -0.338 9.951 2.216 1.00 95.31 84 LEU A CA 1
ATOM 654 C C . LEU A 1 84 ? 0.660 10.990 1.687 1.00 95.31 84 LEU A C 1
ATOM 656 O O . LEU A 1 84 ? 0.262 12.071 1.251 1.00 95.31 84 LEU A O 1
ATOM 660 N N . ARG A 1 85 ? 1.953 10.647 1.619 1.00 94.19 85 ARG A N 1
ATOM 661 C CA . ARG A 1 85 ? 2.959 11.509 0.975 1.00 94.19 85 ARG A CA 1
ATOM 662 C C . ARG A 1 85 ? 2.674 11.731 -0.511 1.00 94.19 85 ARG A C 1
ATOM 664 O O . ARG A 1 85 ? 2.865 12.843 -1.002 1.00 94.19 85 ARG A O 1
ATOM 671 N N . ASN A 1 86 ? 2.226 10.700 -1.226 1.00 94.50 86 ASN A N 1
ATOM 672 C CA . ASN A 1 86 ? 1.863 10.817 -2.639 1.00 94.50 86 ASN A CA 1
ATOM 673 C C . ASN A 1 86 ? 0.619 11.690 -2.836 1.00 94.50 86 ASN A C 1
ATOM 675 O O . ASN A 1 86 ? 0.630 12.535 -3.729 1.00 94.50 86 ASN A O 1
ATOM 679 N N . VAL A 1 87 ? -0.396 11.561 -1.973 1.00 94.75 87 VAL A N 1
ATOM 680 C CA . VAL A 1 87 ? -1.587 12.425 -1.995 1.00 94.75 87 VAL A CA 1
ATOM 681 C C . VAL A 1 87 ? -1.187 13.889 -1.853 1.00 94.75 87 VAL A C 1
ATOM 683 O O . VAL A 1 87 ? -1.548 14.706 -2.693 1.00 94.75 87 VAL A O 1
ATOM 686 N N . VAL A 1 88 ? -0.369 14.214 -0.849 1.00 94.56 88 VAL A N 1
ATOM 687 C CA . VAL A 1 88 ? 0.067 15.596 -0.599 1.00 94.56 88 VAL A CA 1
ATOM 688 C C . VAL A 1 88 ? 0.914 16.155 -1.744 1.00 94.56 88 VAL A C 1
ATOM 690 O O . VAL A 1 88 ? 0.810 17.334 -2.076 1.00 94.56 88 VAL A O 1
ATOM 693 N N . ARG A 1 89 ? 1.787 15.335 -2.339 1.00 92.06 89 ARG A N 1
ATOM 694 C CA . ARG A 1 89 ? 2.781 15.821 -3.304 1.00 92.06 89 ARG A CA 1
ATOM 695 C C . ARG A 1 89 ? 2.306 15.810 -4.752 1.00 92.06 89 ARG A C 1
ATOM 697 O O . ARG A 1 89 ? 2.742 16.651 -5.533 1.00 92.06 89 ARG A O 1
ATOM 704 N N . TYR A 1 90 ? 1.489 14.830 -5.118 1.00 91.06 90 TYR A N 1
ATOM 705 C CA . TYR A 1 90 ? 1.122 14.555 -6.505 1.00 91.06 90 TYR A CA 1
ATOM 706 C C . TYR A 1 90 ? -0.390 14.496 -6.721 1.00 91.06 90 TYR A C 1
ATOM 708 O O . TYR A 1 90 ? -0.829 14.723 -7.845 1.00 91.06 90 TYR A O 1
ATOM 716 N N . GLY A 1 91 ? -1.176 14.187 -5.686 1.00 91.12 91 GLY A N 1
ATOM 717 C CA . GLY A 1 91 ? -2.624 13.994 -5.772 1.00 91.12 91 GLY A CA 1
ATOM 718 C C . GLY A 1 91 ? -3.037 12.519 -5.719 1.00 91.12 91 GLY A C 1
ATOM 719 O O . GLY A 1 91 ? -3.674 12.119 -4.746 1.00 91.12 91 GLY A O 1
ATOM 720 N N . PRO A 1 92 ? -2.695 11.676 -6.715 1.00 91.81 92 PRO A N 1
ATOM 721 C CA . PRO A 1 92 ? -3.087 10.276 -6.699 1.00 91.81 92 PRO A CA 1
ATOM 722 C C . PRO A 1 92 ? -2.160 9.444 -5.810 1.00 91.81 92 PRO A C 1
ATOM 724 O O . PRO A 1 92 ? -0.939 9.624 -5.781 1.00 91.81 92 PRO A O 1
ATOM 727 N N . ALA A 1 93 ? -2.754 8.473 -5.127 1.00 94.38 93 ALA A N 1
ATOM 728 C CA . ALA A 1 93 ? -2.048 7.440 -4.395 1.00 94.38 93 ALA A CA 1
ATOM 729 C C . ALA A 1 93 ? -2.775 6.110 -4.559 1.00 94.38 93 ALA A C 1
ATOM 731 O O . ALA A 1 93 ? -3.996 6.055 -4.679 1.00 94.38 93 ALA A O 1
ATOM 732 N N . TYR A 1 94 ? -1.999 5.036 -4.558 1.00 95.00 94 TYR A N 1
ATOM 733 C CA . TYR A 1 94 ? -2.479 3.702 -4.866 1.00 95.00 94 TYR A CA 1
ATOM 734 C C . TYR A 1 94 ? -2.017 2.764 -3.753 1.00 95.00 94 TYR A C 1
ATOM 736 O O . TYR A 1 94 ? -0.827 2.447 -3.656 1.00 95.00 94 TYR A O 1
ATOM 744 N N . LEU A 1 95 ? -2.956 2.348 -2.907 1.00 95.00 95 LEU A N 1
ATOM 745 C CA . LEU A 1 95 ? -2.729 1.329 -1.892 1.00 95.00 95 LEU A CA 1
ATOM 746 C C . LEU A 1 95 ? -3.208 -0.010 -2.446 1.00 95.00 95 LEU A C 1
ATOM 748 O O . LEU A 1 95 ? -4.378 -0.171 -2.777 1.00 95.00 95 LEU A O 1
ATOM 752 N N . TYR A 1 96 ? -2.292 -0.958 -2.563 1.00 93.50 96 TYR A N 1
ATOM 753 C CA . TYR A 1 96 ? -2.572 -2.304 -3.031 1.00 93.50 96 TYR A CA 1
ATOM 754 C C . TYR A 1 96 ? -2.563 -3.256 -1.842 1.00 93.50 96 TYR A C 1
ATOM 756 O O . TYR A 1 96 ? -1.585 -3.281 -1.096 1.00 93.50 96 TYR A O 1
ATOM 764 N N . ALA A 1 97 ? -3.644 -4.009 -1.664 1.00 92.44 97 ALA A N 1
ATOM 765 C CA . ALA A 1 97 ? -3.735 -5.082 -0.685 1.00 92.44 97 ALA A CA 1
ATOM 766 C C . ALA A 1 97 ? -3.698 -6.416 -1.434 1.00 92.44 97 ALA A C 1
ATOM 768 O O . ALA A 1 97 ? -4.520 -6.653 -2.318 1.00 92.44 97 ALA A O 1
ATOM 769 N N . GLU A 1 98 ? -2.730 -7.257 -1.099 1.00 88.62 98 GLU A N 1
ATOM 770 C CA . GLU A 1 98 ? -2.567 -8.596 -1.654 1.00 88.62 98 GLU A CA 1
ATOM 771 C C . GLU A 1 98 ? -2.656 -9.646 -0.550 1.00 88.62 98 GLU A C 1
ATOM 773 O O . GLU A 1 98 ? -2.358 -9.374 0.617 1.00 88.62 98 GLU A O 1
ATOM 778 N N . GLU A 1 99 ? -3.072 -10.851 -0.922 1.00 85.31 99 GLU A N 1
ATOM 779 C CA . GLU A 1 99 ? -3.045 -11.996 -0.020 1.00 85.31 99 GLU A CA 1
ATOM 780 C C . GLU A 1 99 ? -1.593 -12.333 0.335 1.00 85.31 99 GLU A C 1
ATOM 782 O O . GLU A 1 99 ? -0.711 -12.407 -0.526 1.00 85.31 99 GLU A O 1
ATOM 787 N N . GLY A 1 100 ? -1.329 -12.506 1.628 1.00 75.75 100 GLY A N 1
ATOM 788 C CA . GLY A 1 100 ? -0.032 -12.964 2.092 1.00 75.7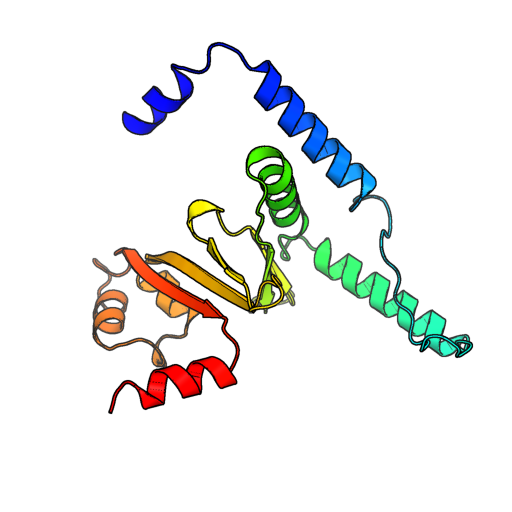5 100 GLY A CA 1
ATOM 789 C C . GLY A 1 100 ? 0.069 -14.485 1.975 1.00 75.75 100 GLY A C 1
ATOM 790 O O . GLY A 1 100 ? -0.747 -15.221 2.516 1.00 75.75 100 GLY A O 1
ATOM 791 N N . PHE A 1 101 ? 1.102 -14.967 1.283 1.00 65.06 101 PHE A N 1
ATOM 792 C CA . PHE A 1 101 ? 1.387 -16.407 1.162 1.00 65.06 101 PHE A CA 1
ATOM 793 C C . PHE A 1 101 ? 2.385 -16.914 2.215 1.00 65.06 101 PHE A C 1
ATOM 795 O O . PHE A 1 101 ? 2.709 -18.100 2.254 1.00 65.06 101 PHE A O 1
ATOM 802 N N . ALA A 1 102 ? 2.915 -16.019 3.053 1.00 66.25 102 ALA A N 1
ATOM 803 C CA . ALA A 1 102 ? 3.844 -16.377 4.116 1.00 66.25 102 ALA A CA 1
ATOM 804 C C . ALA A 1 102 ? 3.082 -16.892 5.351 1.00 66.25 102 ALA A C 1
ATOM 806 O O . ALA A 1 102 ? 2.015 -16.356 5.666 1.00 66.25 102 ALA A O 1
ATOM 807 N N . PRO A 1 103 ? 3.640 -17.860 6.107 1.00 58.41 103 PRO A N 1
ATOM 808 C CA . PRO A 1 103 ? 3.063 -18.280 7.377 1.00 58.41 103 PRO A CA 1
ATOM 809 C C . PRO A 1 103 ? 2.805 -17.049 8.254 1.00 58.41 103 PRO A C 1
ATOM 811 O O . PRO A 1 103 ? 3.718 -16.252 8.471 1.00 58.41 103 PRO A O 1
ATOM 814 N N . HIS A 1 104 ? 1.585 -16.906 8.775 1.00 65.94 104 HIS A N 1
ATOM 815 C CA . HIS A 1 104 ? 1.182 -15.816 9.679 1.00 65.94 104 HIS A CA 1
ATOM 816 C C . HIS A 1 104 ? 1.053 -14.421 9.032 1.00 65.94 104 HIS A C 1
ATOM 818 O O . HIS A 1 104 ? 0.977 -13.424 9.747 1.00 65.94 104 HIS A O 1
ATOM 824 N N . THR A 1 105 ? 1.007 -14.315 7.699 1.00 74.88 105 THR A N 1
ATOM 825 C CA . THR A 1 105 ? 0.697 -13.051 7.004 1.00 74.88 105 THR A CA 1
ATOM 826 C C . THR A 1 105 ? -0.548 -13.241 6.156 1.00 74.88 105 THR A C 1
ATOM 828 O O . THR A 1 105 ? -0.457 -13.847 5.101 1.00 74.88 105 THR A O 1
ATOM 831 N N . LEU A 1 106 ? -1.704 -12.738 6.598 1.00 83.31 106 LEU A N 1
ATOM 832 C CA . LEU A 1 106 ? -2.946 -12.871 5.821 1.00 83.31 106 LEU A CA 1
ATOM 833 C C . LEU A 1 106 ? -3.046 -11.830 4.705 1.00 83.31 106 LEU A C 1
ATOM 835 O O . LEU A 1 106 ? -3.480 -12.137 3.600 1.00 83.31 106 LEU A O 1
ATOM 839 N N . ILE A 1 107 ? -2.631 -10.595 4.988 1.00 90.12 107 ILE A N 1
ATOM 840 C CA . ILE A 1 107 ? -2.732 -9.471 4.056 1.00 90.12 107 ILE A CA 1
ATOM 841 C C . ILE A 1 107 ? -1.406 -8.728 4.048 1.00 90.12 107 ILE A C 1
ATOM 843 O O . ILE A 1 107 ? -0.858 -8.416 5.108 1.00 90.12 107 ILE A O 1
ATOM 847 N N . ARG A 1 108 ? -0.919 -8.409 2.851 1.00 90.88 108 ARG A N 1
ATOM 848 C CA . ARG A 1 108 ? 0.224 -7.532 2.637 1.00 90.88 108 ARG A CA 1
ATOM 849 C C . ARG A 1 108 ? -0.211 -6.279 1.890 1.00 90.88 108 ARG A C 1
ATOM 851 O O . ARG A 1 108 ? -0.918 -6.337 0.891 1.00 90.88 108 ARG A O 1
ATOM 858 N N . TYR A 1 109 ? 0.236 -5.133 2.375 1.00 93.88 109 TYR A N 1
ATOM 859 C CA . TYR A 1 109 ? -0.029 -3.833 1.789 1.00 93.88 109 TYR A CA 1
ATOM 860 C C . TYR A 1 109 ? 1.206 -3.325 1.053 1.00 93.88 109 TYR A C 1
ATOM 862 O O . TYR A 1 109 ? 2.336 -3.429 1.533 1.00 93.88 109 TYR A O 1
ATOM 870 N N . ALA A 1 110 ? 0.997 -2.720 -0.108 1.00 93.12 110 ALA A N 1
ATOM 871 C CA . ALA A 1 110 ? 2.042 -2.083 -0.889 1.00 93.12 110 ALA A CA 1
ATOM 872 C C . ALA A 1 110 ? 1.547 -0.744 -1.439 1.00 93.12 110 ALA A C 1
ATOM 874 O O . ALA A 1 110 ? 0.429 -0.635 -1.936 1.00 93.12 110 ALA A O 1
ATOM 875 N N . SER A 1 111 ? 2.398 0.280 -1.393 1.00 95.25 111 SER A N 1
AT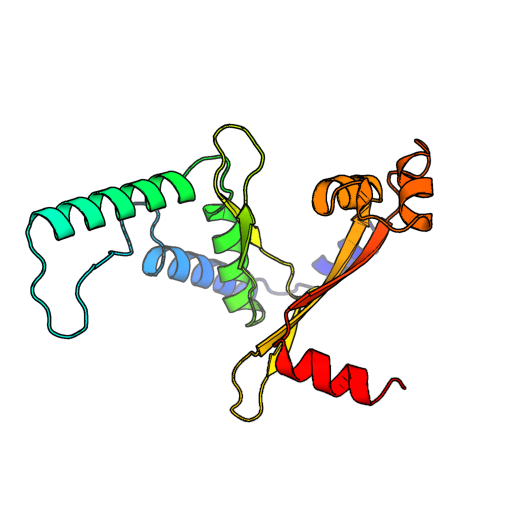OM 876 C CA . SER A 1 111 ? 2.155 1.506 -2.154 1.00 95.25 111 SER A CA 1
ATOM 877 C C . SER A 1 111 ? 2.665 1.316 -3.579 1.00 95.25 111 SER A C 1
ATOM 879 O O . SER A 1 111 ? 3.823 0.939 -3.784 1.00 95.25 111 SER A O 1
ATOM 881 N N . ILE A 1 112 ? 1.808 1.567 -4.569 1.00 94.56 112 ILE A N 1
ATOM 882 C CA . ILE A 1 112 ? 2.209 1.565 -5.978 1.00 94.56 112 ILE A CA 1
ATOM 883 C C . ILE A 1 112 ? 2.773 2.954 -6.322 1.00 94.56 112 ILE A C 1
ATOM 885 O O . ILE A 1 112 ? 2.124 3.966 -6.034 1.00 94.56 112 ILE A O 1
ATOM 889 N N . PRO A 1 113 ? 3.961 3.037 -6.952 1.00 93.00 113 PRO A N 1
ATOM 890 C CA . PRO A 1 113 ? 4.503 4.302 -7.426 1.00 93.00 113 PRO A CA 1
ATOM 891 C C . PRO A 1 113 ? 3.535 5.012 -8.374 1.00 93.00 113 PRO A C 1
ATOM 893 O O . PRO A 1 113 ? 3.016 4.411 -9.311 1.00 93.00 113 PRO A O 1
ATOM 896 N N . VAL A 1 114 ? 3.351 6.318 -8.176 1.00 92.44 114 VAL A N 1
ATOM 897 C CA . VAL A 1 114 ? 2.390 7.123 -8.950 1.00 92.44 114 VAL A CA 1
ATOM 898 C C . VAL A 1 114 ? 2.633 7.037 -10.460 1.00 92.44 114 VAL A C 1
ATOM 900 O O . VAL A 1 114 ? 1.689 6.980 -11.235 1.00 92.44 114 VAL A O 1
ATOM 903 N N . VAL A 1 115 ? 3.901 6.962 -10.874 1.00 92.94 115 VAL A N 1
ATOM 904 C CA . VAL A 1 115 ? 4.304 6.860 -12.287 1.00 92.94 115 VAL A CA 1
ATOM 905 C C . VAL A 1 115 ? 3.890 5.542 -12.955 1.00 92.94 115 VAL A C 1
ATOM 907 O O . VAL A 1 115 ? 3.846 5.468 -14.179 1.00 92.94 115 VAL A O 1
ATOM 910 N N . GLU A 1 116 ? 3.619 4.494 -12.174 1.00 93.56 116 GLU A N 1
ATOM 911 C CA . GLU A 1 116 ? 3.223 3.190 -12.711 1.00 93.56 116 GLU A CA 1
ATOM 912 C C . GLU A 1 116 ? 1.722 3.118 -13.007 1.00 93.56 116 GLU A C 1
ATOM 914 O O . GLU A 1 116 ? 1.332 2.321 -13.857 1.00 93.56 116 GLU A O 1
ATOM 919 N N . GLY A 1 117 ? 0.891 3.896 -12.303 1.00 93.81 117 GLY A N 1
ATOM 920 C CA . GLY A 1 117 ? -0.568 3.763 -12.309 1.00 93.81 117 GLY A CA 1
ATOM 921 C C . GLY A 1 117 ? -1.288 4.835 -13.126 1.00 93.81 117 GLY A C 1
ATOM 922 O O . GLY A 1 117 ? -1.034 6.029 -12.970 1.00 93.81 117 GLY A O 1
ATOM 923 N N . PHE A 1 118 ? -2.245 4.398 -13.940 1.00 93.38 118 PHE A N 1
ATOM 924 C CA . PHE A 1 118 ? -3.069 5.214 -14.825 1.00 93.38 118 PHE A CA 1
ATOM 925 C C . PHE A 1 118 ? -4.544 4.880 -14.591 1.00 93.38 118 PHE A C 1
ATOM 927 O O . PHE A 1 118 ? -4.948 3.722 -14.700 1.00 93.38 118 PHE A O 1
ATOM 934 N N . LEU A 1 119 ? -5.346 5.896 -14.278 1.00 92.75 119 LEU A N 1
ATOM 935 C CA . LEU A 1 119 ? -6.781 5.759 -14.033 1.00 92.75 119 LEU A CA 1
ATOM 936 C C . LEU A 1 119 ? -7.575 6.221 -15.258 1.00 92.75 119 LEU A C 1
ATOM 938 O O . LEU A 1 119 ? -7.269 7.273 -15.823 1.00 92.75 119 LEU A O 1
ATOM 942 N N . SER A 1 120 ? -8.611 5.468 -15.627 1.00 91.88 120 SER A N 1
ATOM 943 C CA . SER A 1 120 ? -9.694 5.955 -16.489 1.00 91.88 120 SER A CA 1
ATOM 944 C C . SER A 1 120 ? -10.940 6.224 -15.655 1.00 91.88 120 SER A C 1
ATOM 946 O O . SER A 1 120 ? -11.031 5.803 -14.499 1.00 91.88 120 SER A O 1
ATOM 948 N N . ARG A 1 121 ? -11.880 6.962 -16.240 1.00 91.25 121 ARG A N 1
ATOM 949 C CA . ARG A 1 121 ? -13.170 7.265 -15.628 1.00 91.25 121 ARG A CA 1
ATOM 950 C C . ARG A 1 121 ? -14.301 6.878 -16.570 1.00 91.25 121 ARG A C 1
ATOM 952 O O . ARG A 1 121 ? -14.204 7.130 -17.772 1.00 91.25 121 ARG A O 1
ATOM 959 N N . ASN A 1 122 ? -15.391 6.384 -15.997 1.00 90.25 122 ASN A N 1
ATOM 960 C CA . ASN A 1 122 ? -16.637 6.140 -16.707 1.00 90.25 122 ASN A CA 1
ATOM 961 C C . ASN A 1 122 ? -17.324 7.460 -17.104 1.00 90.25 122 ASN A C 1
ATOM 963 O O . ASN A 1 122 ? -16.901 8.561 -16.738 1.00 90.25 122 ASN A O 1
ATOM 967 N N . ARG A 1 123 ? -18.457 7.355 -17.810 1.00 90.12 123 ARG A N 1
ATOM 968 C CA . ARG A 1 123 ? -19.247 8.513 -18.272 1.00 90.12 123 ARG A CA 1
ATOM 969 C C . ARG A 1 123 ? -19.749 9.450 -17.161 1.00 90.12 123 ARG A C 1
ATOM 971 O O . ARG A 1 123 ? -20.135 10.574 -17.454 1.00 90.12 123 ARG A O 1
ATOM 978 N N . TRP A 1 124 ? -19.777 8.991 -15.910 1.00 93.69 124 TRP A N 1
ATOM 979 C CA . TRP A 1 124 ? -20.173 9.783 -14.741 1.00 93.69 124 TRP A CA 1
ATOM 980 C C . TRP A 1 124 ? -18.972 10.358 -13.981 1.00 93.69 124 TRP A C 1
ATOM 982 O O . TRP A 1 124 ? -19.139 10.974 -12.932 1.00 93.69 124 TRP A O 1
ATOM 992 N N . GLY A 1 125 ? -17.755 10.159 -14.490 1.00 90.31 125 GLY A N 1
ATOM 993 C CA . GLY A 1 125 ? -16.530 10.638 -13.862 1.00 90.31 125 GLY A CA 1
ATOM 994 C C . GLY A 1 125 ? -16.027 9.767 -12.709 1.00 90.31 125 GLY A C 1
ATOM 995 O O . GLY A 1 125 ? -15.077 10.170 -12.038 1.00 90.31 125 GLY A O 1
ATOM 996 N N . GLN A 1 126 ? -16.611 8.589 -12.474 1.00 91.81 126 GLN A N 1
ATOM 997 C CA . GLN A 1 126 ? -16.124 7.650 -11.462 1.00 91.81 126 GLN A CA 1
ATOM 998 C C . GLN A 1 126 ? -14.991 6.805 -12.035 1.00 91.81 126 GLN A C 1
ATOM 1000 O O . GLN A 1 126 ? -15.042 6.398 -13.192 1.00 91.81 126 GLN A O 1
ATOM 1005 N N . VAL A 1 127 ? -13.980 6.526 -11.218 1.00 90.38 127 VAL A N 1
ATOM 1006 C CA . VAL A 1 127 ? -12.883 5.634 -11.601 1.00 90.38 127 VAL A CA 1
ATOM 1007 C C . VAL A 1 127 ? -13.407 4.206 -11.725 1.00 90.38 127 VAL A C 1
ATOM 1009 O O . VAL A 1 127 ? -13.950 3.660 -10.770 1.00 90.38 127 VAL A O 1
ATOM 1012 N N . ASP A 1 128 ? -13.200 3.605 -12.887 1.00 90.88 128 ASP A N 1
ATOM 1013 C CA . ASP A 1 128 ? -13.648 2.253 -13.230 1.00 90.88 128 ASP A CA 1
ATOM 1014 C C . ASP A 1 128 ? -12.523 1.383 -13.804 1.00 90.88 128 ASP A C 1
ATOM 1016 O O . ASP A 1 128 ? -12.524 0.167 -13.606 1.00 90.88 128 ASP A O 1
ATOM 1020 N N . ILE A 1 129 ? -11.534 1.999 -14.459 1.00 92.06 129 ILE A N 1
ATOM 1021 C CA . ILE A 1 129 ? -10.380 1.302 -15.024 1.00 92.06 129 ILE A CA 1
ATOM 1022 C C . ILE A 1 129 ? -9.088 1.752 -14.347 1.00 92.06 129 ILE A C 1
ATOM 1024 O O . ILE A 1 129 ? -8.788 2.944 -14.245 1.00 92.06 129 ILE A O 1
ATOM 1028 N N . PHE A 1 130 ? -8.265 0.777 -13.972 1.00 94.12 130 PHE A N 1
ATOM 1029 C CA . PHE A 1 130 ? -6.898 0.983 -13.514 1.00 94.12 130 PHE A CA 1
ATOM 1030 C C . PHE A 1 130 ? -5.925 0.185 -14.378 1.00 94.12 130 PHE A C 1
ATOM 1032 O O . PHE A 1 130 ? -5.975 -1.045 -14.440 1.00 94.12 130 PHE A O 1
ATOM 1039 N N . HIS A 1 131 ? -5.002 0.897 -15.015 1.00 94.44 131 HIS A N 1
ATOM 1040 C CA . HIS A 1 131 ? -3.861 0.316 -15.701 1.00 94.44 131 HIS A CA 1
ATOM 1041 C C . HIS A 1 131 ? -2.602 0.566 -14.892 1.00 94.44 131 HIS A C 1
ATOM 1043 O O . HIS A 1 131 ? -2.343 1.681 -14.447 1.00 94.44 131 HIS A O 1
ATOM 1049 N N . ARG A 1 132 ? -1.765 -0.455 -14.765 1.00 94.56 132 ARG A N 1
ATOM 1050 C CA . ARG A 1 132 ? -0.446 -0.329 -14.164 1.00 94.56 132 ARG A CA 1
ATOM 1051 C C . ARG A 1 132 ? 0.600 -0.915 -15.086 1.00 94.56 132 ARG A C 1
ATOM 1053 O O . ARG A 1 132 ? 0.553 -2.108 -15.379 1.00 94.56 132 ARG A O 1
ATOM 1060 N N . ARG A 1 133 ? 1.575 -0.102 -15.487 1.00 94.94 133 ARG A N 1
ATOM 1061 C CA . ARG A 1 133 ? 2.771 -0.564 -16.197 1.00 94.94 133 ARG A CA 1
ATOM 1062 C C . ARG A 1 133 ? 3.943 -0.577 -15.231 1.00 94.94 133 ARG A C 1
ATOM 1064 O O . ARG A 1 133 ? 4.311 0.460 -14.690 1.00 94.94 133 ARG A O 1
ATOM 1071 N N . TYR A 1 134 ? 4.542 -1.742 -15.044 1.00 94.19 134 TYR A N 1
ATOM 1072 C CA . TYR A 1 134 ? 5.636 -1.923 -14.098 1.00 94.19 134 TYR A CA 1
ATOM 1073 C C . TYR A 1 134 ? 6.646 -2.941 -14.624 1.00 94.19 134 TYR A C 1
ATOM 1075 O O . TYR A 1 134 ? 6.368 -3.699 -15.552 1.00 94.19 134 TYR A O 1
ATOM 1083 N N . GLU A 1 135 ? 7.846 -2.929 -14.052 1.00 94.19 135 GLU A N 1
ATOM 1084 C CA . GLU A 1 135 ? 8.914 -3.861 -14.409 1.00 94.19 135 GLU A CA 1
ATOM 1085 C C . GLU A 1 135 ? 9.178 -4.826 -13.258 1.00 94.19 135 GLU A C 1
ATOM 1087 O O . GLU A 1 135 ? 9.264 -4.418 -12.095 1.00 94.19 135 GLU A O 1
ATOM 1092 N N . ARG A 1 136 ? 9.333 -6.109 -13.577 1.00 92.31 136 ARG A N 1
ATOM 10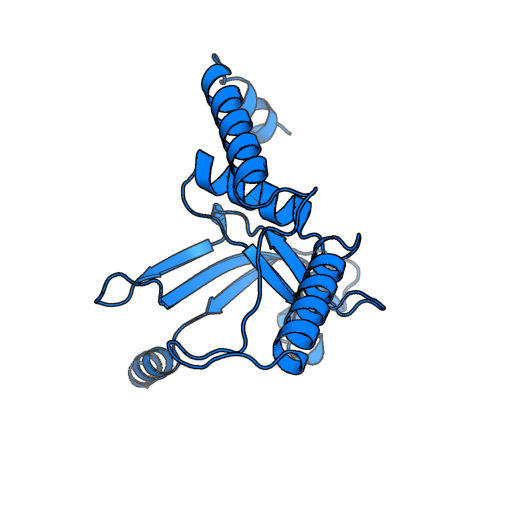93 C CA . ARG A 1 136 ? 9.759 -7.151 -12.634 1.00 92.31 136 ARG A CA 1
ATOM 1094 C C . ARG A 1 136 ? 10.800 -8.034 -13.283 1.00 92.31 136 ARG A C 1
ATOM 1096 O O . ARG A 1 136 ? 10.829 -8.144 -14.504 1.00 92.31 136 ARG A O 1
ATOM 1103 N N . THR A 1 137 ? 11.662 -8.646 -12.484 1.00 94.81 137 THR A N 1
ATOM 1104 C CA . THR A 1 137 ? 12.568 -9.665 -13.020 1.00 94.81 137 THR A CA 1
ATOM 1105 C C . THR A 1 137 ? 11.782 -10.912 -13.416 1.00 94.81 137 THR A C 1
ATOM 1107 O O . THR A 1 137 ? 10.677 -11.130 -12.910 1.00 94.81 137 THR A O 1
ATOM 1110 N N . ALA A 1 138 ? 12.314 -11.731 -14.326 1.00 92.62 138 ALA A N 1
ATOM 1111 C CA . ALA A 1 138 ? 11.646 -12.968 -14.734 1.00 92.62 138 ALA A CA 1
ATOM 1112 C C . ALA A 1 138 ? 11.337 -13.854 -13.512 1.00 92.62 138 ALA A C 1
ATOM 1114 O O . ALA A 1 138 ? 10.212 -14.331 -13.355 1.00 92.62 138 ALA A O 1
ATOM 1115 N N . ARG A 1 139 ? 12.290 -13.959 -12.576 1.00 92.69 139 ARG A N 1
ATOM 1116 C CA . ARG A 1 139 ? 12.109 -14.635 -11.284 1.00 92.69 139 ARG A CA 1
ATOM 1117 C C . ARG A 1 139 ? 10.950 -14.058 -10.465 1.00 92.69 139 ARG A C 1
ATOM 1119 O O . ARG A 1 139 ? 10.101 -14.808 -9.992 1.00 92.69 139 ARG A O 1
ATOM 1126 N N . GLN A 1 140 ? 10.889 -12.735 -10.307 1.00 91.75 140 GLN A N 1
ATOM 1127 C CA . GLN A 1 140 ? 9.801 -12.077 -9.573 1.00 91.75 140 GLN A CA 1
ATOM 1128 C C . GLN A 1 140 ? 8.441 -12.277 -10.251 1.00 91.75 140 GLN A C 1
ATOM 1130 O O . GLN A 1 140 ? 7.430 -12.430 -9.572 1.00 91.75 140 GLN A O 1
ATOM 1135 N N . ALA A 1 141 ? 8.400 -12.299 -11.583 1.00 91.06 141 ALA A N 1
ATOM 1136 C CA . ALA A 1 141 ? 7.172 -12.559 -12.323 1.00 91.06 141 ALA A CA 1
ATOM 1137 C C . ALA A 1 141 ? 6.652 -13.986 -12.088 1.00 91.06 141 ALA A C 1
ATOM 1139 O O . ALA A 1 141 ? 5.446 -14.167 -11.934 1.00 91.06 141 ALA A O 1
ATOM 1140 N N . ALA A 1 142 ? 7.546 -14.977 -11.990 1.00 90.62 142 ALA A N 1
ATOM 1141 C CA . ALA A 1 142 ? 7.180 -16.348 -11.631 1.00 90.62 142 ALA A CA 1
ATOM 1142 C C . ALA A 1 142 ? 6.647 -16.458 -10.198 1.00 90.62 142 ALA A C 1
ATOM 1144 O O . ALA A 1 142 ? 5.672 -17.166 -9.970 1.00 90.62 142 ALA A O 1
ATOM 1145 N N . GLN A 1 143 ? 7.234 -15.721 -9.251 1.00 88.62 143 GLN A N 1
ATOM 1146 C CA . GLN A 1 143 ? 6.734 -15.653 -7.873 1.00 88.62 143 GLN A CA 1
ATOM 1147 C C . GLN A 1 143 ? 5.346 -15.003 -7.787 1.00 88.62 143 GLN A C 1
ATOM 1149 O O . GLN A 1 143 ? 4.523 -15.429 -6.987 1.00 88.62 143 GLN A O 1
ATOM 1154 N N . LEU A 1 144 ? 5.088 -13.985 -8.613 1.00 86.75 144 LEU A N 1
ATOM 1155 C CA . LEU A 1 144 ? 3.840 -13.223 -8.590 1.00 86.75 144 LEU A CA 1
ATOM 1156 C C . LEU A 1 144 ? 2.678 -13.950 -9.281 1.00 86.75 144 LEU A C 1
ATOM 1158 O O . LEU A 1 144 ? 1.559 -13.944 -8.781 1.00 86.75 144 LEU A O 1
ATOM 1162 N N . LEU A 1 145 ? 2.921 -14.521 -10.464 1.00 87.50 145 LEU A N 1
ATOM 1163 C CA . LEU A 1 145 ? 1.870 -15.089 -11.318 1.00 87.50 145 LEU A CA 1
ATOM 1164 C C . LEU A 1 145 ? 1.798 -16.621 -11.247 1.00 87.50 145 LEU A C 1
ATOM 1166 O O . LEU A 1 145 ? 0.826 -17.208 -11.724 1.00 87.50 145 LEU A O 1
ATOM 1170 N N . GLY A 1 146 ? 2.806 -17.260 -10.649 1.00 89.31 146 GLY A N 1
ATOM 1171 C CA . GLY A 1 146 ? 3.023 -18.702 -10.706 1.00 89.31 146 GLY A CA 1
ATOM 1172 C C . GLY A 1 146 ? 3.696 -19.116 -12.016 1.00 89.31 146 GLY A C 1
ATOM 1173 O O . GLY A 1 146 ? 3.354 -18.617 -13.089 1.00 89.31 146 GLY A O 1
ATOM 1174 N N . TYR A 1 147 ? 4.646 -20.052 -11.936 1.00 90.50 147 TYR A N 1
ATOM 1175 C CA . TYR A 1 147 ? 5.438 -20.495 -13.089 1.00 90.50 147 TYR A CA 1
ATOM 1176 C C . TYR A 1 147 ? 4.557 -20.990 -14.245 1.00 90.50 147 TYR A C 1
ATOM 1178 O O . TYR A 1 147 ? 4.744 -20.570 -15.385 1.00 90.50 147 TYR A O 1
ATOM 1186 N N . ASP A 1 148 ? 3.536 -21.799 -13.962 1.00 91.25 148 ASP A N 1
ATOM 1187 C CA . ASP A 1 148 ? 2.722 -22.453 -14.993 1.00 91.25 148 ASP A CA 1
ATOM 1188 C C . ASP A 1 148 ? 1.942 -21.478 -15.875 1.00 91.25 148 ASP A C 1
ATOM 1190 O O . ASP A 1 148 ? 1.817 -21.713 -17.081 1.00 91.25 148 ASP A O 1
ATOM 1194 N N . LYS A 1 149 ? 1.488 -20.358 -15.301 1.00 89.81 149 LYS A N 1
ATOM 1195 C CA . LYS A 1 149 ? 0.693 -19.329 -15.988 1.00 89.81 149 LYS A CA 1
ATOM 1196 C C . LYS A 1 149 ? 1.540 -18.389 -16.849 1.00 89.81 149 LYS A C 1
ATOM 1198 O O . LYS A 1 149 ? 0.988 -17.548 -17.557 1.00 89.81 149 LYS A O 1
ATOM 1203 N N . LEU A 1 150 ? 2.868 -18.506 -16.798 1.00 91.19 150 LEU A N 1
ATOM 1204 C CA . LEU A 1 150 ? 3.754 -17.659 -17.586 1.00 91.19 150 LEU A CA 1
ATOM 1205 C C . LEU A 1 150 ? 3.828 -18.100 -19.062 1.00 91.19 150 LEU A C 1
ATOM 1207 O O . LEU A 1 150 ? 3.899 -19.296 -19.359 1.00 91.19 150 LEU A O 1
ATOM 1211 N N . PRO A 1 151 ? 3.909 -17.143 -20.006 1.00 92.44 151 PRO A N 1
ATOM 1212 C CA . PRO A 1 151 ? 4.262 -17.413 -21.397 1.00 92.44 151 PRO A CA 1
ATOM 1213 C C . PRO A 1 151 ? 5.622 -18.114 -21.534 1.00 92.44 151 PRO A C 1
ATOM 1215 O O . PRO A 1 151 ? 6.556 -17.811 -20.788 1.00 92.44 151 PRO A O 1
ATOM 1218 N N . ALA A 1 152 ? 5.773 -18.963 -22.558 1.00 92.88 152 ALA A N 1
ATOM 1219 C CA . ALA A 1 152 ? 7.003 -19.723 -22.821 1.00 92.88 152 ALA A CA 1
ATOM 1220 C C . ALA A 1 152 ? 8.266 -18.841 -22.862 1.00 92.88 152 ALA A C 1
ATOM 1222 O O . ALA A 1 152 ? 9.293 -19.192 -22.290 1.00 92.88 152 ALA A O 1
ATOM 1223 N N . ARG A 1 153 ? 8.166 -17.641 -23.450 1.00 91.75 153 ARG A N 1
ATOM 1224 C CA . ARG A 1 153 ? 9.274 -16.676 -23.515 1.00 91.75 153 ARG A CA 1
ATOM 1225 C C . ARG A 1 153 ? 9.779 -16.243 -22.135 1.00 91.75 153 ARG A C 1
ATOM 1227 O O . ARG A 1 153 ? 10.972 -16.017 -21.980 1.00 91.75 153 ARG A O 1
ATOM 1234 N N . ILE A 1 154 ? 8.886 -16.092 -21.155 1.00 91.62 154 ILE A N 1
ATOM 1235 C CA . ILE A 1 154 ? 9.272 -15.707 -19.792 1.00 91.62 154 ILE A CA 1
ATOM 1236 C C . ILE A 1 154 ? 9.793 -16.933 -19.041 1.00 91.62 154 ILE A C 1
ATOM 1238 O O . ILE A 1 154 ? 10.805 -16.809 -18.363 1.00 91.62 154 ILE A O 1
ATOM 1242 N N . LYS A 1 155 ? 9.184 -18.115 -19.221 1.00 92.94 155 LYS A N 1
ATOM 1243 C CA . LYS A 1 155 ? 9.680 -19.376 -18.634 1.00 92.94 155 LYS A CA 1
ATOM 1244 C C . LYS A 1 155 ? 11.143 -19.638 -18.999 1.00 92.94 155 LYS A C 1
ATOM 1246 O O . LYS A 1 155 ? 11.960 -19.800 -18.105 1.00 92.94 155 LYS A O 1
ATOM 1251 N N . MET A 1 156 ? 11.503 -19.484 -20.277 1.00 93.56 156 MET A N 1
ATOM 1252 C CA . MET A 1 156 ? 12.898 -19.597 -20.732 1.00 93.56 156 MET A CA 1
ATOM 1253 C C . MET A 1 156 ? 13.868 -18.646 -20.012 1.00 93.56 156 MET A C 1
ATOM 1255 O O . MET A 1 156 ? 15.035 -18.978 -19.842 1.00 93.56 156 MET A O 1
ATOM 1259 N N . LEU A 1 157 ? 13.413 -17.451 -19.617 1.00 92.00 157 LEU A N 1
ATOM 1260 C CA . LEU A 1 157 ? 14.235 -16.511 -18.849 1.00 92.00 157 LEU A CA 1
ATOM 1261 C C . LEU A 1 157 ? 14.341 -16.917 -17.379 1.00 92.00 157 LEU A C 1
ATOM 1263 O O . LEU A 1 157 ? 15.368 -16.660 -16.767 1.00 92.00 157 LEU A O 1
ATOM 1267 N N . VAL A 1 158 ? 13.288 -17.510 -16.812 1.00 91.69 158 VAL A N 1
ATOM 1268 C CA . VAL A 1 158 ? 13.272 -18.008 -15.428 1.00 91.69 158 VAL A CA 1
ATOM 1269 C C . VAL A 1 158 ? 14.206 -19.205 -15.271 1.00 91.69 158 VAL A C 1
ATOM 1271 O O . VAL A 1 158 ? 14.942 -19.260 -14.289 1.00 91.69 158 VAL A O 1
ATOM 1274 N N . ASP A 1 159 ? 14.192 -20.121 -16.240 1.00 92.50 159 ASP A N 1
ATOM 1275 C CA . ASP A 1 159 ? 14.956 -21.373 -16.200 1.00 92.50 159 ASP A CA 1
ATOM 1276 C C . ASP A 1 159 ? 16.466 -21.158 -16.404 1.00 92.50 159 ASP A C 1
ATOM 1278 O O . ASP A 1 159 ? 17.268 -22.006 -16.020 1.00 92.50 159 ASP A O 1
ATOM 1282 N N . ASP A 1 160 ? 16.866 -20.026 -16.991 1.00 93.38 160 ASP A N 1
ATOM 1283 C CA . ASP A 1 160 ? 18.265 -19.648 -17.208 1.00 93.38 160 ASP A CA 1
ATOM 1284 C C . ASP A 1 160 ? 18.796 -18.823 -16.013 1.00 93.38 160 ASP A C 1
ATOM 1286 O O . ASP A 1 160 ? 18.412 -17.656 -15.851 1.00 93.38 160 ASP A O 1
ATOM 1290 N N . PRO A 1 161 ? 19.723 -19.360 -15.190 1.00 90.00 161 PRO A N 1
ATOM 1291 C CA . PRO A 1 161 ? 20.254 -18.657 -14.020 1.00 90.00 161 PRO A CA 1
ATOM 1292 C C . PRO A 1 161 ? 20.967 -17.340 -14.349 1.00 90.00 161 PRO A C 1
ATOM 1294 O O . PRO A 1 161 ? 21.032 -16.456 -13.498 1.00 90.00 161 PRO A O 1
ATOM 1297 N N . ALA A 1 162 ? 21.489 -17.179 -15.569 1.00 91.38 162 ALA A N 1
ATOM 1298 C CA . ALA A 1 162 ? 22.141 -15.941 -15.990 1.00 91.38 162 ALA A CA 1
ATOM 1299 C C . ALA A 1 162 ? 21.131 -14.865 -16.422 1.00 91.38 162 ALA A C 1
ATOM 1301 O O . ALA A 1 162 ? 21.463 -13.678 -16.445 1.00 91.38 162 ALA A O 1
ATOM 1302 N N . LYS A 1 163 ? 19.899 -15.259 -16.774 1.00 90.38 163 LYS A N 1
ATOM 1303 C CA . LYS A 1 163 ? 18.865 -14.358 -17.311 1.00 90.38 163 LYS A CA 1
ATOM 1304 C C . LYS A 1 163 ? 17.653 -14.189 -16.405 1.00 90.38 163 LYS A C 1
ATOM 1306 O O . LYS A 1 163 ? 16.838 -13.309 -16.689 1.00 90.38 163 LYS A O 1
ATOM 1311 N N . CYS A 1 164 ? 17.551 -14.931 -15.308 1.00 89.62 164 CYS A N 1
ATOM 1312 C CA . CYS A 1 164 ? 16.405 -14.876 -14.399 1.00 89.62 164 CYS A CA 1
ATOM 1313 C C . CYS A 1 164 ? 16.192 -13.495 -13.745 1.00 89.62 164 CYS A C 1
ATOM 1315 O O . CYS A 1 164 ? 15.061 -13.141 -13.397 1.00 89.62 164 CYS A O 1
ATOM 1317 N N . GLU A 1 165 ? 17.244 -12.673 -13.667 1.00 93.06 165 GLU A N 1
ATOM 1318 C CA . GLU A 1 165 ? 17.199 -11.284 -13.183 1.00 93.06 165 GLU A CA 1
ATOM 1319 C C . GLU A 1 165 ? 16.904 -10.246 -14.287 1.00 93.06 165 GLU A C 1
ATOM 1321 O O . GLU A 1 165 ? 16.832 -9.041 -14.032 1.00 93.06 165 GLU A O 1
ATOM 1326 N N . THR A 1 166 ? 16.676 -10.686 -15.529 1.00 92.75 166 THR A N 1
ATOM 1327 C CA . THR A 1 166 ? 16.284 -9.797 -16.631 1.00 92.75 166 THR A CA 1
ATOM 1328 C C . THR A 1 166 ? 14.922 -9.181 -16.344 1.00 92.75 166 THR A C 1
ATOM 1330 O O . THR A 1 166 ? 13.953 -9.885 -16.048 1.00 92.75 166 THR A O 1
ATOM 1333 N N . LYS A 1 167 ? 14.833 -7.854 -16.466 1.00 93.12 167 LYS A N 1
ATOM 1334 C CA . LYS A 1 167 ? 13.580 -7.120 -16.289 1.00 93.12 167 LYS A CA 1
ATOM 1335 C C . LYS A 1 167 ? 12.655 -7.320 -17.481 1.00 93.12 167 LYS A C 1
ATOM 1337 O O . LYS A 1 167 ? 13.045 -7.119 -18.628 1.00 93.12 167 LYS A O 1
ATOM 1342 N N . ILE A 1 168 ? 11.407 -7.642 -17.183 1.00 92.88 168 ILE A N 1
ATOM 1343 C CA . ILE A 1 168 ? 10.305 -7.704 -18.132 1.00 92.88 168 ILE A CA 1
ATOM 1344 C C . ILE A 1 168 ? 9.261 -6.649 -17.770 1.00 92.88 168 ILE A C 1
ATOM 1346 O O . ILE A 1 168 ? 9.022 -6.365 -16.593 1.00 92.88 168 ILE A O 1
ATOM 1350 N N . SER A 1 169 ? 8.637 -6.057 -18.788 1.00 93.38 169 SER A N 1
ATOM 1351 C CA . SER A 1 169 ? 7.526 -5.129 -18.586 1.00 93.38 169 SER A CA 1
ATOM 1352 C C . SER A 1 169 ? 6.227 -5.917 -18.463 1.00 93.38 169 SER A C 1
ATOM 1354 O O . SER A 1 169 ? 5.903 -6.734 -19.323 1.00 93.38 169 SER A O 1
ATOM 1356 N N . LEU A 1 170 ? 5.491 -5.653 -17.390 1.00 92.50 170 LEU A N 1
ATOM 1357 C CA . LEU A 1 170 ? 4.181 -6.218 -17.109 1.00 92.50 170 LEU A CA 1
ATOM 1358 C C . LEU A 1 170 ? 3.132 -5.108 -17.140 1.00 92.50 170 LEU A C 1
ATOM 1360 O O . LEU A 1 170 ? 3.400 -3.959 -16.770 1.00 92.50 170 LEU A O 1
ATOM 1364 N N . ILE A 1 171 ? 1.930 -5.478 -17.575 1.00 93.62 171 ILE A N 1
ATOM 1365 C CA . ILE A 1 171 ? 0.750 -4.620 -17.539 1.00 93.62 171 ILE A CA 1
ATOM 1366 C C . ILE A 1 171 ? -0.301 -5.326 -16.690 1.00 93.62 171 ILE A C 1
ATOM 1368 O O . ILE A 1 171 ? -0.694 -6.451 -16.987 1.00 93.62 171 ILE A O 1
ATOM 1372 N N . GLN A 1 172 ? -0.749 -4.663 -15.630 1.00 92.75 172 GLN A N 1
ATOM 1373 C CA . GLN A 1 172 ? -1.938 -5.045 -14.878 1.00 92.75 172 GLN A CA 1
ATOM 1374 C C . GLN A 1 172 ? -3.081 -4.141 -15.335 1.00 92.75 172 GLN A C 1
ATOM 1376 O O . GLN A 1 172 ? -2.925 -2.924 -15.389 1.00 92.75 172 GLN A O 1
ATOM 1381 N N . CYS A 1 173 ? -4.212 -4.742 -15.683 1.00 92.62 173 CYS A N 1
ATOM 1382 C CA . CYS A 1 173 ? -5.419 -4.041 -16.096 1.00 92.62 173 CYS A CA 1
ATOM 1383 C C . CYS A 1 173 ? -6.575 -4.536 -15.228 1.00 92.62 173 CYS A C 1
ATOM 1385 O O . CYS A 1 173 ? -6.849 -5.737 -15.179 1.00 92.62 173 CYS A O 1
ATOM 1387 N N . ILE A 1 174 ? -7.215 -3.608 -14.527 1.00 91.50 174 ILE A N 1
ATOM 1388 C CA . ILE A 1 174 ? -8.456 -3.820 -13.791 1.00 91.50 174 ILE A CA 1
ATOM 1389 C C . ILE A 1 174 ? -9.504 -3.013 -14.540 1.00 91.50 174 ILE A C 1
ATOM 1391 O O . ILE A 1 174 ? -9.367 -1.799 -14.637 1.00 91.50 174 ILE A O 1
ATOM 1395 N N . GLN A 1 175 ? -10.500 -3.687 -15.104 1.00 89.56 175 GLN A N 1
ATOM 1396 C CA . GLN A 1 175 ? -11.560 -3.055 -15.886 1.00 89.56 175 GLN A CA 1
ATOM 1397 C C . GLN A 1 175 ? -12.886 -3.804 -15.700 1.00 89.56 175 GLN A C 1
ATOM 1399 O O . GLN A 1 175 ? -12.862 -5.017 -15.435 1.00 89.56 175 GLN A O 1
ATOM 1404 N N . PRO A 1 176 ? -14.036 -3.130 -15.874 1.00 87.94 176 PRO A N 1
ATOM 1405 C CA . PRO A 1 176 ? -15.341 -3.773 -15.840 1.00 87.94 176 PRO A CA 1
ATOM 1406 C C . PRO A 1 176 ? -15.465 -4.882 -16.893 1.00 87.94 176 PRO A C 1
ATOM 1408 O O . PRO A 1 176 ? -14.929 -4.808 -18.003 1.00 87.94 176 PRO A O 1
ATOM 1411 N N . ARG A 1 177 ? -16.205 -5.944 -16.556 1.00 84.19 177 ARG A N 1
ATOM 1412 C CA . ARG A 1 177 ? -16.379 -7.106 -17.443 1.00 84.19 177 ARG A CA 1
ATOM 1413 C C . ARG A 1 177 ? -17.120 -6.758 -18.736 1.00 84.19 177 ARG A C 1
ATOM 1415 O O . ARG A 1 177 ? -16.797 -7.331 -19.775 1.00 84.19 177 ARG A O 1
ATOM 1422 N N . ASP A 1 178 ? -18.101 -5.865 -18.673 1.00 78.44 178 ASP A N 1
ATOM 1423 C CA . ASP A 1 178 ? -18.951 -5.541 -19.823 1.00 78.44 178 ASP A CA 1
ATOM 1424 C C . ASP A 1 178 ? -18.181 -4.769 -20.898 1.00 78.44 178 ASP A C 1
ATOM 1426 O O . ASP A 1 178 ? -18.304 -5.066 -22.086 1.00 78.44 178 ASP A O 1
ATOM 1430 N N . GLU A 1 179 ? -17.277 -3.881 -20.490 1.00 66.00 179 GLU A N 1
ATOM 1431 C CA . GLU A 1 179 ? -16.390 -3.162 -21.408 1.00 66.00 179 GLU A CA 1
ATOM 1432 C C . GLU A 1 179 ? -15.386 -4.100 -22.081 1.00 66.00 179 GLU A C 1
ATOM 1434 O O . GLU A 1 179 ? -15.137 -3.991 -23.282 1.00 66.00 179 GLU A O 1
ATOM 1439 N N . ARG A 1 180 ? -14.887 -5.118 -21.363 1.00 62.34 180 ARG A N 1
ATOM 1440 C CA . ARG A 1 180 ? -14.041 -6.157 -21.970 1.00 62.34 180 ARG A CA 1
ATOM 1441 C C . ARG A 1 180 ? -14.741 -6.857 -23.144 1.00 62.34 180 ARG A C 1
ATOM 1443 O O . ARG A 1 180 ? -14.073 -7.179 -24.124 1.00 62.34 180 ARG A O 1
ATOM 1450 N N . LYS A 1 181 ? -16.056 -7.097 -23.059 1.00 60.53 181 LYS A N 1
ATOM 1451 C CA . LYS A 1 181 ? -16.830 -7.721 -24.150 1.00 60.53 181 LYS A CA 1
ATOM 1452 C C . LYS A 1 181 ? -16.995 -6.779 -25.345 1.00 60.53 181 LYS A C 1
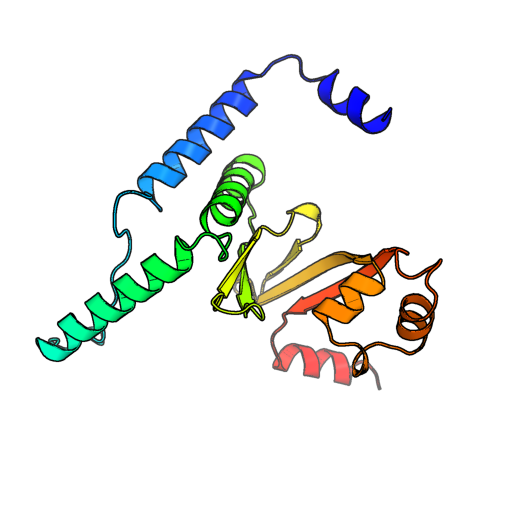ATOM 1454 O O . LYS A 1 181 ? -16.887 -7.239 -26.477 1.00 60.53 181 LYS A O 1
ATOM 1459 N N . MET A 1 182 ? -17.188 -5.479 -25.103 1.00 59.31 182 MET A N 1
ATOM 1460 C CA . MET A 1 182 ? -17.289 -4.468 -26.166 1.00 59.31 182 MET A CA 1
ATOM 1461 C C . MET A 1 182 ? -16.034 -4.438 -27.050 1.00 59.31 182 MET A C 1
ATOM 1463 O O . MET A 1 182 ? -16.144 -4.439 -28.272 1.00 59.31 182 MET A O 1
ATOM 1467 N N . TYR A 1 183 ? -14.838 -4.488 -26.454 1.00 60.41 183 TYR A N 1
ATOM 1468 C CA . TYR A 1 183 ? -13.583 -4.487 -27.219 1.00 60.41 183 TYR A CA 1
ATOM 1469 C C . TYR A 1 183 ? -13.295 -5.806 -27.948 1.00 60.41 183 TYR A C 1
ATOM 1471 O O . TYR A 1 183 ? -12.597 -5.799 -28.958 1.00 60.41 183 TYR A O 1
ATOM 1479 N N . GLN A 1 184 ? -13.829 -6.936 -27.472 1.00 56.72 184 GLN A N 1
ATOM 1480 C CA . GLN A 1 184 ? -13.683 -8.223 -28.161 1.00 56.72 184 GLN A CA 1
ATOM 1481 C C . GLN A 1 184 ? -14.530 -8.309 -29.438 1.00 56.72 184 GLN A C 1
ATOM 1483 O O . GLN A 1 184 ? -14.109 -8.967 -30.383 1.00 56.72 184 GLN A O 1
ATOM 1488 N N . LEU A 1 185 ? -15.669 -7.612 -29.497 1.00 50.00 185 LEU A N 1
ATOM 1489 C CA . LEU A 1 185 ? -16.522 -7.545 -30.694 1.00 50.00 185 LEU A CA 1
ATOM 1490 C C . LEU A 1 185 ? -15.894 -6.739 -31.844 1.00 50.00 185 LEU A C 1
ATOM 1492 O O . LEU A 1 185 ? -16.265 -6.931 -32.993 1.00 50.00 185 LEU A O 1
ATOM 1496 N N . LEU A 1 186 ? -14.940 -5.854 -31.544 1.00 48.69 186 LEU A N 1
ATOM 1497 C CA . LEU A 1 186 ? -14.197 -5.066 -32.538 1.00 48.69 186 LEU A CA 1
ATOM 1498 C C . LEU A 1 186 ? -12.936 -5.784 -33.059 1.00 48.69 186 LEU A C 1
ATOM 1500 O O . LEU A 1 186 ? -12.216 -5.227 -33.884 1.00 48.69 186 LEU A O 1
ATOM 1504 N N . GLY A 1 187 ? -12.637 -6.983 -32.542 1.00 50.28 187 GLY A N 1
ATOM 1505 C CA . GLY A 1 187 ? -11.435 -7.767 -32.851 1.00 50.28 187 GLY A CA 1
ATOM 1506 C C . GLY A 1 187 ? -11.673 -9.028 -33.691 1.00 50.28 187 GLY A C 1
ATOM 1507 O O . GLY A 1 187 ? -10.769 -9.860 -33.769 1.00 50.28 187 GLY A O 1
ATOM 1508 N N . THR A 1 188 ? -12.860 -9.178 -34.284 1.00 40.72 188 THR A N 1
ATOM 1509 C CA . THR A 1 188 ? -13.199 -10.168 -35.327 1.00 40.72 188 THR A CA 1
ATOM 1510 C C . THR A 1 188 ? -13.569 -9.444 -36.604 1.00 40.72 188 THR A C 1
ATOM 1512 O O . THR A 1 188 ? -13.135 -9.903 -37.679 1.00 40.72 188 THR A O 1
#

Foldseek 3Di:
DVVVVVVPVPCPDCVLVVVLLVVLVVCCCPQPNLVDLNDWDAPDDPDDDDDPVRRVVRVVVSVVVNCLCPDPAQCNVVQVSVQSSCCSPPNGWDKDWDQDPDVPHGIHIHTDPPVQWDFDADPVRHTAKIKGKDKDFLLVCCVVVNLVPDDPVSNVQCVDPVRRRPIDIDMDMGHDPVVVVVVVVVVD

pLDDT: mean 86.45, std 12.76, range [37.53, 95.88]

Sequence (188 aa):
AERQERRGARVYANTINSAANRLAAGLESLIIPQSEKWHGLSTAAVNDEETDEEKEWAEALRDFLFALRYSANSNFVPATQACLRNVVRYGPAYLYAEEGFAPHTLIRYASIPVVEGFLSRNRWGQVDIFHRRYERTARQAAQLLGYDKLPARIKMLVDDPAKCETKISLIQCIQPRDERKMYQLLGT

Radius of gyration: 21.7 Å; chains: 1; bounding box: 57×48×58 Å